Protein 8V4W (pdb70)

Sequence (207 aa):
GIDPFTWGFGGSSKEKPNYDYSADKKLIEINTRPISTDNAKYWCFDKGNDLGCLSLEKLEALESKDLKKVVKFYEKTIPEYCYDKKFAPACNIPAIDLIQQKLSYYVRNDIDNKTIKTFYSDYAKALSESKADVKMLEYGCNELKSAYICRDLRDMYKYLGDKEKTKEYNDKMKNGDEKWNSVLYDYKHMRYIHGGYSSWWLLEKIK

Nearest PDB structures (foldseek):
  8a5y-assembly1_K  TM=3.525E-01  e=5.996E+00  Saccharomyces cerevisiae

Secondary structure (DSSP, 8-state):
--SGGGGGTTS----------HHHHHHHHH--SPPP-HHHHIIIIIS--HHHHHHHHHHHHHHHT-HHHHHHIIIIIHHIIIIIS--GGGTTHHHIIIIIHHHHHHHHTT-TT--HHHHHHHHHHHHHH-HHHHHHHHIIIIIT--HHHHHHHHHHHHHHT-HHHHHHHHHHHTT--GGG-SGGG-TTSTT-TTTT-SHHHHGGG--

Foldseek 3Di:
DPPCCVVQPPHDPDAAFPFDCPLLLVCLVDFPDDDDLPLLCCCVPVVVHVLSVLLSQLNVLSVVSDVVSNVCSLGPVLCCCLPVVVNLLSLCVRLVQGQLLLLVLCQVVVHPVRHPVCNLLRSLVVQVVGVSSVVSLCCSQVPSLQLLSLVVQLSSCVSVVNVVSNVVSVVSSVVGDVVNPDCCSHQVDPNPSNHQSRSSNVVVVSD

B-factor: mean 31.5, std 12.64, range [17.17, 104.05]

Organism: NCBI:txid1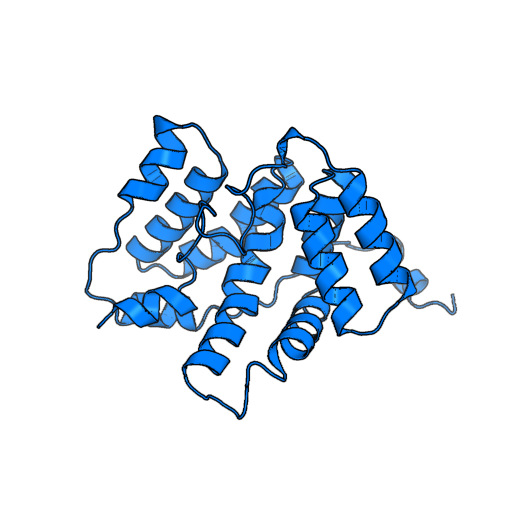99

Radius of gyration: 17.4 Å; Cα contacts (8 Å, |Δi|>4): 294; chains: 1; bounding box: 41×58×36 Å

Structure (mmCIF, N/CA/C/O backbone):
data_8V4W
#
_entry.id   8V4W
#
_cell.length_a   85.792
_cell.length_b   85.792
_cell.length_c   55.194
_cell.angle_alpha   90.00
_cell.angle_beta   90.00
_cell.angle_gamma   120.00
#
_symmetry.space_group_name_H-M   'P 64'
#
loop_
_entity.id
_entity.type
_entity.pdbx_description
1 polymer 'Secreted protein 1'
2 non-polymer 'ACETIC ACID'
3 water water
#
loop_
_atom_site.group_PDB
_atom_site.id
_atom_site.type_symbol
_atom_site.label_atom_id
_atom_site.label_alt_id
_atom_site.label_comp_id
_atom_site.label_asym_id
_atom_site.label_entity_id
_atom_site.label_seq_id
_atom_site.pdbx_PDB_ins_code
_atom_site.Cartn_x
_atom_site.Cartn_y
_atom_site.Cartn_z
_atom_site.occupancy
_atom_site.B_iso_or_equiv
_atom_site.auth_seq_id
_atom_site.auth_comp_id
_atom_site.auth_asym_id
_atom_site.auth_atom_id
_atom_site.pdbx_PDB_model_num
ATOM 1 N N . GLY A 1 1 ? -40.062 25.473 4.064 1.00 42.39 16 GLY A N 1
ATOM 2 C CA . GLY A 1 1 ? -40.111 25.787 2.621 1.00 38.15 16 GLY A CA 1
ATOM 3 C C . GLY A 1 1 ? -41.085 24.859 1.915 1.00 38.27 16 GLY A C 1
ATOM 4 O O . GLY A 1 1 ? -41.633 23.964 2.548 1.00 38.70 16 GLY A O 1
ATOM 5 N N . ILE A 1 2 ? -41.257 25.066 0.609 1.00 36.45 17 ILE A N 1
ATOM 6 C CA . ILE A 1 2 ? -42.189 24.265 -0.167 1.00 35.67 17 ILE A CA 1
ATOM 7 C C . ILE A 1 2 ? -41.666 22.845 -0.340 1.00 37.33 17 ILE A C 1
ATOM 8 O O . ILE A 1 2 ? -42.465 21.920 -0.325 1.00 36.88 17 ILE A O 1
ATOM 13 N N . ASP A 1 3 ? -40.355 22.662 -0.545 1.00 36.11 18 ASP A N 1
ATOM 14 C CA . ASP A 1 3 ? -39.793 21.328 -0.677 1.00 33.99 18 ASP A CA 1
ATOM 15 C C . ASP A 1 3 ? -39.856 20.635 0.681 1.00 34.06 18 ASP A C 1
ATOM 16 O O . ASP A 1 3 ? -39.281 21.121 1.654 1.00 33.38 18 ASP A O 1
ATOM 21 N N . PRO A 1 4 ? -40.561 19.494 0.822 1.00 28.74 19 PRO A N 1
ATOM 22 C CA . PRO A 1 4 ? -40.593 18.806 2.106 1.00 29.57 19 PRO A CA 1
ATOM 23 C C . PRO A 1 4 ? -39.243 18.416 2.660 1.00 27.30 19 PRO A C 1
ATO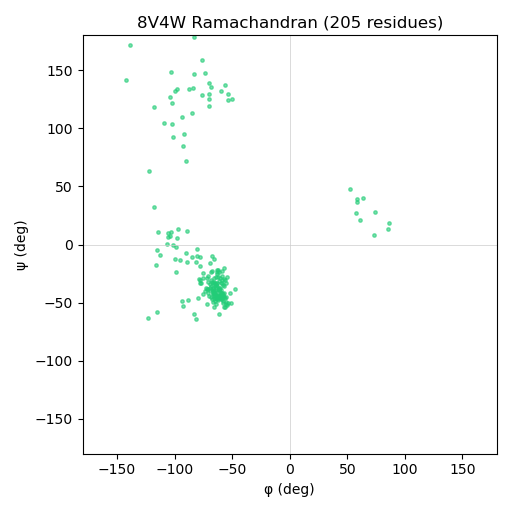M 24 O O . PRO A 1 4 ? -39.187 18.144 3.851 1.00 29.79 19 PRO A O 1
ATOM 28 N N . PHE A 1 5 ? -38.193 18.341 1.816 1.00 29.86 20 PHE A N 1
ATOM 29 C CA . PHE A 1 5 ? -36.835 18.173 2.335 1.00 33.86 20 PHE A CA 1
ATOM 30 C C . PHE A 1 5 ? -36.559 19.160 3.466 1.00 31.63 20 PHE A C 1
ATOM 31 O O . PHE A 1 5 ? -35.921 18.813 4.462 1.00 33.99 20 PHE A O 1
ATOM 39 N N . THR A 1 6 ? -37.081 20.383 3.313 1.00 28.72 21 THR A N 1
ATOM 40 C CA . THR A 1 6 ? -36.787 21.463 4.243 1.00 30.23 21 THR A CA 1
ATOM 41 C C . THR A 1 6 ? -37.476 21.208 5.574 1.00 29.44 21 THR A C 1
ATOM 42 O O . THR A 1 6 ? -37.034 21.730 6.589 1.00 33.23 21 THR A O 1
ATOM 46 N N . TRP A 1 7 ? -38.592 20.470 5.554 1.00 27.81 22 TRP A N 1
ATOM 47 C CA . TRP A 1 7 ? -39.314 20.201 6.783 1.00 27.38 22 TRP A CA 1
ATOM 48 C C . TRP A 1 7 ? -38.536 19.283 7.726 1.00 27.24 22 TRP A C 1
ATOM 49 O O . TRP A 1 7 ? -38.851 19.260 8.918 1.00 29.50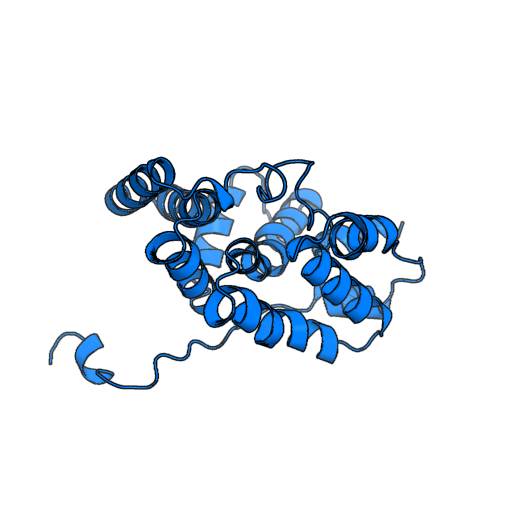 22 TRP A O 1
ATOM 60 N N . GLY A 1 8 ? -37.595 18.475 7.176 1.00 26.74 23 GLY A N 1
ATOM 61 C CA . GLY A 1 8 ? -36.790 17.554 7.970 1.00 28.07 23 GLY A CA 1
ATOM 62 C C . GLY A 1 8 ? -35.305 17.915 7.991 1.00 26.25 23 GLY A C 1
ATOM 63 O O . GLY A 1 8 ? -34.502 17.142 8.497 1.00 28.73 23 GLY A O 1
ATOM 64 N N . PHE A 1 9 ? -34.972 19.106 7.488 1.00 26.59 24 PHE A N 1
ATOM 65 C CA . PHE A 1 9 ? -33.605 19.561 7.348 1.00 25.71 24 PHE A CA 1
ATOM 66 C C . PHE A 1 9 ? -32.858 19.452 8.675 1.00 27.50 24 PHE A C 1
ATOM 67 O O . PHE A 1 9 ? -33.305 19.947 9.701 1.00 25.22 24 PHE A O 1
ATOM 75 N N . GLY A 1 10 ? -31.676 18.835 8.645 1.00 27.19 25 GLY A N 1
ATOM 76 C CA . GLY A 1 10 ? -30.872 18.668 9.843 1.00 27.09 25 GLY A CA 1
ATOM 77 C C . GLY A 1 10 ? -31.407 17.629 10.827 1.00 25.98 25 GLY A C 1
ATOM 78 O O . GLY A 1 10 ? -30.862 17.443 11.921 1.00 27.93 25 GLY A O 1
ATOM 79 N N . GLY A 1 11 ? -32.437 16.874 10.426 1.00 27.05 26 GLY A N 1
ATOM 80 C CA . GLY A 1 11 ? -33.010 15.905 11.347 1.00 29.06 26 GLY A CA 1
ATOM 81 C C . GLY A 1 11 ? -32.205 14.611 11.321 1.00 29.83 26 GLY A C 1
ATOM 82 O O . GLY A 1 11 ? -31.265 14.481 10.532 1.00 34.02 26 GLY A O 1
ATOM 83 N N . SER A 1 12 ? -32.609 13.638 12.142 1.00 33.70 27 SER A N 1
ATOM 84 C CA . SER A 1 12 ? -32.075 12.288 12.075 1.00 40.70 27 SER A CA 1
ATOM 85 C C . SER A 1 12 ? -32.089 11.705 10.655 1.00 45.71 27 SER A C 1
ATOM 86 O O . SER A 1 12 ? -33.171 11.535 10.087 1.00 52.67 27 SER A O 1
ATOM 89 N N . SER A 1 13 ? -30.899 11.260 10.192 1.00 47.34 28 SER A N 1
ATOM 90 C CA . SER A 1 13 ? -30.639 10.698 8.878 1.00 48.12 28 SER A CA 1
ATOM 91 C C . SER A 1 13 ? -30.839 9.173 8.873 1.00 43.55 28 SER A C 1
ATOM 92 O O . SER A 1 13 ? -30.801 8.519 7.802 1.00 43.37 28 SER A O 1
ATOM 95 N N . LYS A 1 14 ? -31.067 8.612 10.085 1.00 42.65 29 LYS A N 1
ATOM 96 C CA . LYS A 1 14 ? -31.195 7.174 10.328 1.00 38.96 29 LYS A CA 1
ATOM 97 C C . LYS A 1 14 ? -32.364 6.609 9.519 1.00 43.02 29 LYS A C 1
ATOM 98 O O . LYS A 1 14 ? -33.466 7.108 9.603 1.00 49.59 29 LYS A O 1
ATOM 104 N N . GLU A 1 15 ? -32.118 5.501 8.817 1.00 38.58 30 GLU A N 1
ATOM 105 C CA . GLU A 1 15 ? -33.112 4.804 8.008 1.00 35.86 30 GLU A CA 1
ATOM 106 C C . GLU A 1 15 ? -33.299 3.410 8.589 1.00 35.13 30 GLU A C 1
ATOM 107 O O . GLU A 1 15 ? -32.388 2.595 8.564 1.00 40.41 30 GLU A O 1
ATOM 113 N N . LYS A 1 16 ? -34.513 3.112 9.029 1.00 36.84 31 LYS A N 1
ATOM 114 C CA . LYS A 1 16 ? -34.784 1.883 9.733 1.00 39.17 31 LYS A CA 1
ATOM 115 C C . LYS A 1 16 ? -35.117 0.798 8.710 1.00 34.78 31 LYS A C 1
ATOM 116 O O . LYS A 1 16 ? -35.891 0.999 7.779 1.00 39.04 31 LYS A O 1
ATOM 122 N N . PRO A 1 17 ? -34.525 -0.392 8.849 1.00 33.47 32 PRO A N 1
ATOM 123 C CA . PRO A 1 17 ? -34.800 -1.473 7.914 1.00 32.05 32 PRO A CA 1
ATOM 124 C C . PRO A 1 17 ? -36.183 -2.034 8.185 1.00 32.92 32 PRO A C 1
ATOM 125 O O . PRO A 1 17 ? -36.604 -2.075 9.307 1.00 36.52 32 PRO A O 1
ATOM 129 N N . ASN A 1 18 ? -36.863 -2.504 7.159 1.00 33.46 33 ASN A N 1
ATOM 130 C CA . ASN A 1 18 ? -38.123 -3.203 7.353 1.00 34.59 33 ASN A CA 1
ATOM 131 C C . ASN A 1 18 ? -37.998 -4.597 6.745 1.00 31.02 33 ASN A C 1
ATOM 132 O O . ASN A 1 18 ? -38.644 -4.921 5.764 1.00 33.72 33 ASN A O 1
ATOM 137 N N . TYR A 1 19 ? -37.096 -5.403 7.293 1.00 28.31 34 TYR A N 1
ATOM 138 C CA . TYR A 1 19 ? -36.710 -6.636 6.646 1.00 25.95 34 TYR A CA 1
ATOM 139 C C . TYR A 1 19 ? -37.681 -7.768 6.953 1.00 25.86 34 TYR A C 1
ATOM 140 O O . TYR A 1 19 ? -38.233 -7.875 8.039 1.00 28.90 34 TYR A O 1
ATOM 149 N N . ASP A 1 20 ? -37.842 -8.639 5.955 1.00 25.40 35 ASP A N 1
ATOM 150 C CA . ASP A 1 20 ? -38.650 -9.838 6.093 1.00 25.98 35 ASP A CA 1
ATOM 151 C C . ASP A 1 20 ? -37.758 -11.003 6.504 1.00 25.85 35 ASP A C 1
ATOM 152 O O . ASP A 1 20 ? -37.008 -11.502 5.687 1.00 25.70 35 ASP A O 1
ATOM 157 N N . TYR A 1 21 ? -37.908 -11.463 7.744 1.00 24.78 36 TYR A N 1
ATOM 158 C CA . TYR A 1 21 ? -37.160 -12.576 8.298 1.00 25.34 36 TYR A CA 1
ATOM 159 C C . TYR A 1 21 ? -37.926 -13.891 8.225 1.00 25.45 36 TYR A C 1
ATOM 160 O O . TYR A 1 21 ? -37.448 -14.887 8.794 1.00 26.59 36 TYR A O 1
ATOM 169 N N . SER A 1 22 ? -39.016 -13.952 7.453 1.00 26.72 37 SER A N 1
ATOM 170 C CA . SER A 1 22 ? -39.880 -15.129 7.517 1.00 27.88 37 SER A CA 1
ATOM 171 C C . SER A 1 22 ? -39.186 -16.418 7.051 1.00 25.59 37 SER A C 1
ATOM 172 O O . SER A 1 22 ? -39.401 -17.458 7.659 1.00 26.68 37 SER A O 1
ATOM 175 N N . ALA A 1 23 ? -38.312 -16.375 6.037 1.00 24.68 38 ALA A N 1
ATOM 176 C CA . ALA A 1 23 ? -37.610 -17.583 5.609 1.00 24.81 38 ALA A CA 1
ATOM 177 C C . ALA A 1 23 ? -36.535 -18.005 6.620 1.00 24.57 38 ALA A C 1
ATOM 178 O O . ALA A 1 23 ? -36.346 -19.196 6.831 1.00 25.56 38 ALA A O 1
ATOM 180 N N . ASP A 1 24 ? -35.816 -17.074 7.245 1.00 23.35 39 ASP A N 1
ATOM 181 C CA . ASP A 1 24 ? -34.813 -17.422 8.248 1.00 23.91 39 ASP A CA 1
ATOM 182 C C . ASP A 1 24 ? -35.489 -18.048 9.481 1.00 25.72 39 ASP A C 1
ATOM 183 O O . ASP A 1 24 ? -34.969 -18.997 10.072 1.00 26.13 39 ASP A O 1
ATOM 188 N N . LYS A 1 25 ? -36.627 -17.477 9.898 1.00 24.98 40 LYS A N 1
ATOM 189 C CA . LYS A 1 25 ? -37.441 -18.035 10.961 1.00 27.81 40 LYS A CA 1
ATOM 190 C C . LYS A 1 25 ? -37.876 -19.461 10.624 1.00 26.32 40 LYS A C 1
ATOM 191 O O . LYS A 1 25 ? -37.711 -20.362 11.457 1.00 28.94 40 LYS A O 1
ATOM 197 N N . LYS A 1 26 ? -38.433 -19.656 9.414 1.00 26.50 41 LYS A N 1
ATOM 198 C CA . LYS A 1 26 ? -38.925 -20.955 8.985 1.00 28.84 41 LYS A CA 1
ATOM 199 C C . LYS A 1 26 ? -37.779 -21.972 8.977 1.00 26.07 41 LYS A C 1
ATOM 200 O O . LYS A 1 26 ? -37.929 -23.090 9.483 1.00 29.91 41 LYS A O 1
ATOM 206 N N . LEU A 1 27 ? -36.609 -21.563 8.459 1.00 26.56 42 LEU A N 1
ATOM 207 C CA . LEU A 1 27 ? -35.480 -22.487 8.368 1.00 29.02 42 LEU A CA 1
ATOM 208 C C . LEU A 1 27 ? -35.052 -22.902 9.769 1.00 28.82 42 LEU A C 1
ATOM 209 O O . LEU A 1 27 ? -34.836 -24.081 10.038 1.00 32.00 42 LEU A O 1
ATOM 214 N N . ILE A 1 28 ? -34.932 -21.930 10.680 1.00 29.98 43 ILE A N 1
ATOM 215 C CA . ILE A 1 28 ? -34.568 -22.243 12.054 1.00 30.98 43 ILE A CA 1
ATOM 216 C C . ILE A 1 28 ? -35.554 -23.235 12.687 1.00 35.25 43 ILE A C 1
ATOM 217 O O . ILE A 1 28 ? -35.150 -24.070 13.496 1.00 36.43 43 ILE A O 1
ATOM 222 N N . GLU A 1 29 ? -36.844 -23.142 12.343 1.00 34.18 44 GLU A N 1
ATOM 223 C CA . GLU A 1 29 ? -37.858 -23.985 12.953 1.00 35.98 44 GLU A CA 1
ATOM 224 C C . GLU A 1 29 ? -37.865 -25.400 12.393 1.00 34.53 44 GLU A C 1
ATOM 225 O O . GLU A 1 29 ? -38.201 -26.322 13.134 1.00 39.06 44 GLU A O 1
ATOM 231 N N . ILE A 1 30 ? -37.549 -25.583 11.099 1.00 31.80 45 ILE A N 1
ATOM 232 C CA . ILE A 1 30 ? -37.822 -26.883 10.491 1.00 34.75 45 ILE A CA 1
ATOM 233 C C . ILE A 1 30 ? -36.558 -27.605 10.050 1.00 35.07 45 ILE A C 1
ATOM 234 O O . ILE A 1 30 ? -36.651 -28.7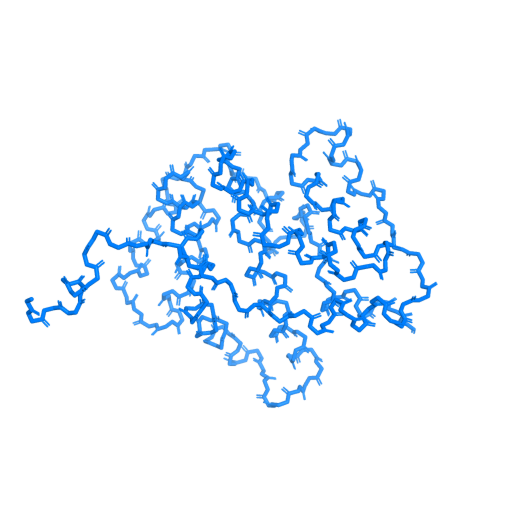91 9.746 1.00 40.72 45 ILE A O 1
ATOM 239 N N . ASN A 1 31 ? -35.424 -26.904 9.919 1.00 37.88 46 ASN A N 1
ATOM 240 C CA . ASN A 1 31 ? -34.240 -27.523 9.357 1.00 38.72 46 ASN A CA 1
ATOM 241 C C . ASN A 1 31 ? -33.674 -28.546 10.336 1.00 39.96 46 ASN A C 1
ATOM 242 O O . ASN A 1 31 ? -33.439 -28.210 11.493 1.00 42.03 46 ASN A O 1
ATOM 247 N N . THR A 1 32 ? -33.419 -29.770 9.852 1.00 46.57 47 THR A N 1
ATOM 248 C CA . THR A 1 32 ? -32.819 -30.811 10.685 1.00 51.54 47 THR A CA 1
ATOM 249 C C . THR A 1 32 ? -31.432 -31.199 10.166 1.00 56.09 47 THR A C 1
ATOM 250 O O . THR A 1 32 ? -30.749 -32.018 10.789 1.00 61.67 47 THR A O 1
ATOM 254 N N . ARG A 1 33 ? -31.033 -30.632 9.020 1.00 51.30 48 ARG A N 1
ATOM 255 C CA . ARG A 1 33 ? -29.816 -31.039 8.339 1.00 54.26 48 ARG A CA 1
ATOM 256 C C . ARG A 1 33 ? -28.693 -30.075 8.694 1.00 51.93 48 ARG A C 1
ATOM 257 O O . ARG A 1 33 ? -28.907 -28.867 8.650 1.00 52.18 48 ARG A O 1
ATOM 265 N N . PRO A 1 34 ? -27.476 -30.568 9.037 1.00 47.80 49 PRO A N 1
ATOM 266 C CA . PRO A 1 34 ? -26.337 -29.691 9.283 1.00 46.78 49 PRO A CA 1
ATOM 267 C C . PRO A 1 34 ? -26.039 -28.789 8.084 1.00 43.22 49 PRO A C 1
ATOM 268 O O . PRO A 1 34 ? -26.068 -29.198 6.932 1.00 47.81 49 PRO A O 1
ATOM 272 N N . ILE A 1 35 ? -25.753 -27.536 8.346 1.00 38.50 50 ILE A N 1
ATOM 273 C CA . ILE A 1 35 ? -25.321 -26.675 7.249 1.00 39.37 50 ILE A CA 1
ATOM 274 C C . ILE A 1 35 ? -23.813 -26.479 7.352 1.00 36.78 50 ILE A C 1
ATOM 275 O O . ILE A 1 35 ? -23.288 -26.225 8.432 1.00 37.73 50 ILE A O 1
ATOM 280 N N . SER A 1 36 ? -23.124 -26.770 6.245 1.00 39.12 51 SER A N 1
ATOM 281 C CA . SER A 1 36 ? -21.678 -26.772 6.225 1.00 37.23 51 SER A CA 1
ATOM 282 C C . SER A 1 36 ? -21.158 -25.346 6.337 1.00 31.75 51 SER A C 1
ATOM 283 O O . SER A 1 36 ? -21.519 -24.493 5.524 1.00 33.17 51 SER A O 1
ATOM 286 N N . THR A 1 37 ? -20.293 -25.104 7.322 1.00 30.68 52 THR A N 1
ATOM 287 C CA . THR A 1 37 ? -19.583 -23.838 7.416 1.00 30.13 52 THR A CA 1
ATOM 288 C C . THR A 1 37 ? -18.173 -23.929 6.829 1.00 28.39 52 THR A C 1
ATOM 289 O O . THR A 1 37 ? -17.404 -22.968 6.971 1.00 28.43 52 THR A O 1
ATOM 293 N N . ASP A 1 38 ? -17.796 -25.066 6.215 1.00 30.24 53 ASP A N 1
ATOM 294 C CA . ASP A 1 38 ? -16.412 -25.272 5.790 1.00 31.50 53 ASP A CA 1
ATOM 295 C C . ASP A 1 38 ? -15.967 -24.215 4.786 1.00 28.31 53 ASP A C 1
ATOM 296 O O . ASP A 1 38 ? -14.853 -23.685 4.912 1.00 28.37 53 ASP A O 1
ATOM 301 N N . ASN A 1 39 ? -16.814 -23.930 3.776 1.00 27.05 54 ASN A N 1
ATOM 302 C CA . ASN A 1 39 ? -16.431 -22.965 2.744 1.00 26.27 54 ASN A CA 1
ATOM 303 C C . ASN A 1 39 ? -16.299 -21.575 3.370 1.00 23.53 54 ASN A C 1
ATOM 304 O O . ASN A 1 39 ? -15.362 -20.825 3.089 1.00 24.40 54 ASN A O 1
ATOM 309 N N . ALA A 1 40 ? -17.249 -21.181 4.212 1.00 24.91 55 ALA A N 1
ATOM 310 C CA . ALA A 1 40 ? -17.162 -19.871 4.845 1.00 25.08 55 ALA A CA 1
ATOM 311 C C . ALA A 1 40 ? -15.926 -19.727 5.724 1.00 24.36 55 ALA A C 1
ATOM 312 O O . ALA A 1 40 ? -15.276 -18.671 5.708 1.00 24.31 55 ALA A O 1
ATOM 314 N N . LYS A 1 41 ? -15.566 -20.794 6.464 1.00 26.04 56 LYS A N 1
ATOM 315 C CA . LYS A 1 41 ? -14.368 -20.784 7.288 1.00 27.48 56 LYS A CA 1
ATOM 316 C C . LYS A 1 41 ? -13.101 -20.677 6.431 1.00 25.19 56 LYS A C 1
ATOM 317 O O . LYS A 1 41 ? -12.159 -19.974 6.816 1.00 27.40 56 LYS A O 1
ATOM 323 N N . TYR A 1 42 ? -13.089 -21.368 5.281 1.00 25.76 57 TYR A N 1
ATOM 324 C CA . TYR A 1 42 ? -11.990 -21.264 4.326 1.00 25.78 57 TYR A CA 1
ATOM 325 C C . TYR A 1 42 ? -11.759 -19.802 3.933 1.00 25.00 57 TYR A C 1
ATOM 326 O O . TYR A 1 42 ? -10.630 -19.297 3.986 1.00 25.85 57 TYR A O 1
ATOM 335 N N . TRP A 1 43 ? -12.824 -19.103 3.562 1.00 23.64 58 TRP A N 1
ATOM 336 C CA . TRP A 1 43 ? -12.676 -17.725 3.130 1.00 22.38 58 TRP A CA 1
ATOM 337 C C . TRP A 1 43 ? -12.357 -16.782 4.292 1.00 22.10 58 TRP A C 1
ATOM 338 O O . TRP A 1 43 ? -11.510 -15.896 4.124 1.00 24.93 58 TRP A O 1
ATOM 349 N N . CYS A 1 44 ? -12.965 -16.998 5.459 1.00 25.06 59 CYS A N 1
ATOM 350 C CA . CYS A 1 44 ? -12.713 -16.139 6.617 1.00 26.51 59 CYS A CA 1
ATOM 351 C C . CYS A 1 44 ? -11.310 -16.378 7.188 1.00 29.46 59 CYS A C 1
ATOM 352 O O . CYS A 1 44 ? -10.546 -15.414 7.353 1.00 33.18 59 CYS A O 1
ATOM 355 N N . PHE A 1 45 ? -10.954 -17.650 7.457 1.00 31.42 60 PHE A N 1
ATOM 356 C CA . PHE A 1 45 ? -9.735 -17.976 8.189 1.00 36.21 60 PHE A CA 1
ATOM 357 C C . PHE A 1 45 ? -8.564 -18.224 7.245 1.00 32.01 60 PHE A C 1
ATOM 358 O O . PHE A 1 45 ? -7.506 -17.635 7.431 1.00 43.27 60 PHE A O 1
ATOM 366 N N . ASP A 1 46 ? -8.712 -19.111 6.264 1.00 33.37 61 ASP A N 1
ATOM 367 C CA . ASP A 1 46 ? -7.573 -19.468 5.433 1.00 31.27 61 ASP A CA 1
ATOM 368 C C . ASP A 1 46 ? -7.186 -18.299 4.509 1.00 30.63 61 ASP A C 1
ATOM 369 O O . ASP A 1 46 ? -5.990 -18.025 4.322 1.00 36.16 61 ASP A O 1
ATOM 374 N N . LYS A 1 47 ? -8.182 -17.628 3.935 1.00 29.70 62 LYS A N 1
ATOM 375 C CA . LYS A 1 47 ? -7.944 -16.598 2.938 1.00 29.27 62 LYS A CA 1
ATOM 376 C C . LYS A 1 47 ? -8.016 -15.178 3.504 1.00 29.86 62 LYS A C 1
ATOM 377 O O . LYS A 1 47 ? -7.639 -14.223 2.814 1.00 35.61 62 LYS A O 1
ATOM 383 N N . GLY A 1 48 ? -8.525 -15.019 4.714 1.00 29.12 63 GLY A N 1
ATOM 384 C CA . GLY A 1 48 ? -8.502 -13.717 5.351 1.00 29.91 63 GLY A CA 1
ATOM 385 C C . GLY A 1 48 ? -9.511 -12.733 4.777 1.00 29.54 63 GLY A C 1
ATOM 386 O O . GLY A 1 48 ? -9.261 -11.538 4.827 1.00 33.79 63 GLY A O 1
ATOM 387 N N . ASN A 1 49 ? -10.620 -13.227 4.231 1.00 26.12 64 ASN A N 1
ATOM 388 C CA . ASN A 1 49 ? -11.560 -12.374 3.511 1.00 24.95 64 ASN A CA 1
ATOM 389 C C . ASN A 1 49 ? -12.787 -12.045 4.364 1.00 24.91 64 ASN A C 1
ATOM 390 O O . ASN A 1 49 ? -13.479 -12.942 4.860 1.00 23.97 64 ASN A O 1
ATOM 395 N N . ASP A 1 50 ? -13.029 -10.756 4.593 1.00 23.73 65 ASP A N 1
ATOM 396 C CA . ASP A 1 50 ? -14.130 -10.343 5.456 1.00 24.52 65 ASP A CA 1
ATOM 397 C C . ASP A 1 50 ? -15.502 -10.790 4.942 1.00 21.96 65 ASP A C 1
ATOM 398 O O . ASP A 1 50 ? -16.418 -10.916 5.745 1.00 22.46 65 ASP A O 1
ATOM 403 N N . LEU A 1 51 ? -15.632 -11.042 3.634 1.00 20.93 66 LEU A N 1
ATOM 404 C CA . LEU A 1 51 ? -16.905 -11.531 3.143 1.00 20.47 66 LEU A CA 1
ATOM 405 C C . LEU A 1 51 ? -17.152 -12.947 3.657 1.00 22.15 66 LEU A C 1
ATOM 406 O O . LEU A 1 51 ? -18.269 -13.314 4.006 1.00 21.89 66 LEU A O 1
ATOM 411 N N . GLY A 1 52 ? -16.094 -13.748 3.771 1.00 21.30 67 GLY A N 1
ATOM 412 C CA . GLY A 1 52 ? -16.243 -15.043 4.391 1.00 23.61 67 GLY A CA 1
ATOM 413 C C . GLY A 1 52 ? -16.579 -14.945 5.865 1.00 22.67 67 GLY A C 1
ATOM 414 O O . GLY A 1 52 ? -17.354 -15.759 6.347 1.00 23.24 67 GLY A O 1
ATOM 415 N N . CYS A 1 53 ? -15.995 -13.972 6.585 1.00 22.54 68 CYS A N 1
ATOM 416 C CA . CYS A 1 53 ? -16.384 -13.733 7.974 1.00 24.27 68 CYS A CA 1
ATOM 417 C C . CYS A 1 53 ? -17.869 -13.411 8.118 1.00 23.45 68 CYS A C 1
ATOM 418 O O . CYS A 1 53 ? -18.509 -13.891 9.040 1.00 23.84 68 CYS A O 1
ATOM 421 N N . LEU A 1 54 ? -18.400 -12.599 7.221 1.00 22.06 69 LEU A N 1
ATOM 422 C CA . LEU A 1 54 ? -19.821 -12.266 7.261 1.00 20.71 69 LEU A CA 1
ATOM 423 C C . LEU A 1 54 ? -20.628 -13.533 6.973 1.00 20.87 69 LEU A C 1
ATOM 424 O O . LEU A 1 54 ? -21.630 -13.768 7.653 1.00 22.84 69 LEU A O 1
ATOM 429 N N . SER A 1 55 ? -20.247 -14.305 5.944 1.00 20.85 70 SER A N 1
ATOM 430 C CA . SER A 1 55 ? -20.986 -15.532 5.667 1.00 20.57 70 SER A CA 1
ATOM 431 C C . SER A 1 55 ? -20.994 -16.445 6.890 1.00 23.32 70 SER A C 1
ATOM 432 O O . SER A 1 55 ? -22.009 -17.041 7.203 1.00 22.46 70 SER A O 1
ATOM 435 N N . LEU A 1 56 ? -19.857 -16.554 7.577 1.00 22.47 71 LEU A N 1
ATOM 436 C CA . LEU A 1 56 ? -19.774 -17.440 8.732 1.00 24.15 71 LEU A CA 1
ATOM 437 C C . LEU A 1 56 ? -20.688 -16.942 9.850 1.00 24.82 71 LEU A C 1
ATOM 438 O O . LEU A 1 56 ? -21.377 -17.738 10.466 1.00 25.54 71 LEU A O 1
ATOM 443 N N . GLU A 1 57 ? -20.721 -15.630 10.085 1.00 23.49 72 GLU A N 1
ATOM 444 C CA . GLU A 1 57 ? -21.645 -15.063 11.058 1.00 23.51 72 GLU A CA 1
ATOM 445 C C . GLU A 1 57 ? -23.107 -15.386 10.724 1.00 22.55 72 GLU A C 1
ATOM 446 O O . GLU A 1 57 ? -23.891 -15.762 11.607 1.00 25.36 72 GLU A O 1
ATOM 452 N N . LYS A 1 58 ? -23.486 -15.259 9.447 1.00 22.37 73 LYS A N 1
ATOM 453 C CA . LYS A 1 58 ? -24.849 -15.609 9.053 1.00 21.83 73 LYS A CA 1
ATOM 454 C C . LYS A 1 58 ? -25.147 -17.068 9.375 1.00 23.36 73 LYS A C 1
ATOM 455 O O . LYS A 1 58 ? -26.193 -17.394 9.963 1.00 24.16 73 LYS A O 1
ATOM 461 N N . LEU A 1 59 ? -24.213 -17.950 9.006 1.00 23.15 74 LEU A N 1
ATOM 462 C CA . LEU A 1 59 ? -24.460 -19.375 9.179 1.00 24.59 74 LEU A CA 1
ATOM 463 C C . LEU A 1 59 ? -24.482 -19.755 10.651 1.00 23.25 74 LEU A C 1
ATOM 464 O O . LEU A 1 59 ? -25.324 -20.545 11.060 1.00 27.86 74 LEU A O 1
ATOM 469 N N . GLU A 1 60 ? -23.638 -19.148 11.466 1.00 25.40 75 GLU A N 1
ATOM 470 C CA . GLU A 1 60 ? -23.620 -19.412 12.901 1.00 25.93 75 GLU A CA 1
ATOM 471 C C . GLU A 1 60 ? -24.905 -18.885 13.544 1.00 29.05 75 GLU A C 1
ATOM 472 O O . GLU A 1 60 ? -25.391 -19.448 14.509 1.00 31.15 75 GLU A O 1
ATOM 478 N N . ALA A 1 61 ? -25.469 -17.787 12.999 1.00 28.26 76 ALA A N 1
ATOM 479 C CA . ALA A 1 61 ? -26.710 -17.275 13.534 1.00 29.05 76 ALA A CA 1
ATOM 480 C C . ALA A 1 61 ? -27.810 -18.306 13.326 1.00 28.89 76 ALA A C 1
ATOM 481 O O . ALA A 1 61 ? -28.635 -18.545 14.212 1.00 31.57 76 ALA A O 1
ATOM 483 N N . LEU A 1 62 ? -27.862 -18.908 12.133 1.00 28.03 77 LEU A N 1
ATOM 484 C CA . LEU A 1 62 ? -28.840 -19.963 11.880 1.00 29.49 77 LEU A CA 1
ATOM 485 C C . LEU A 1 62 ? -28.580 -21.167 12.783 1.00 33.64 77 LEU A C 1
ATOM 486 O O . LEU A 1 62 ? -29.533 -21.753 13.295 1.00 38.09 77 LEU A O 1
ATOM 491 N N . GLU A 1 63 ? -27.307 -21.549 12.974 1.00 33.24 78 GLU A N 1
ATOM 492 C CA . GLU A 1 63 ? -26.983 -22.693 13.824 1.00 39.10 78 GLU A CA 1
ATOM 493 C C . GLU A 1 63 ? -27.511 -22.512 15.244 1.00 43.38 78 GLU A C 1
ATOM 494 O O . GLU A 1 63 ? -27.846 -23.494 15.905 1.00 50.65 78 GLU A O 1
ATOM 500 N N . SER A 1 64 ? -27.498 -21.264 15.719 1.00 37.15 79 SER A N 1
ATOM 501 C CA . SER A 1 64 ? -27.860 -20.919 17.081 1.00 36.60 79 SER A CA 1
ATOM 502 C C . SER A 1 64 ? -29.345 -21.167 17.325 1.00 36.57 79 SER A C 1
ATOM 503 O O . SER A 1 64 ? -29.744 -21.305 18.465 1.00 43.72 79 SER A O 1
ATOM 506 N N . LYS A 1 65 ? -30.134 -21.179 16.246 1.00 38.02 80 LYS A N 1
ATOM 507 C CA . LYS A 1 65 ? -31.584 -21.269 16.303 1.00 37.06 80 LYS A CA 1
ATOM 508 C C . LYS A 1 65 ? -32.176 -20.085 17.064 1.00 35.21 80 LYS A C 1
ATOM 509 O O . LYS A 1 65 ? -33.280 -20.181 17.557 1.00 40.28 80 LYS A O 1
ATOM 515 N N . ASP A 1 66 ? -31.431 -18.982 17.166 1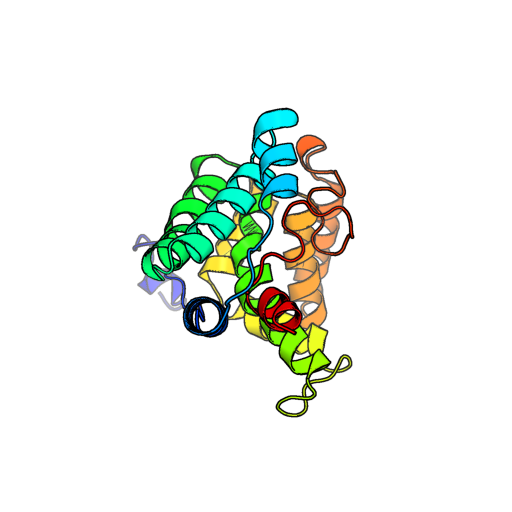.00 33.86 81 ASP A N 1
ATOM 516 C CA . ASP A 1 66 ? -31.911 -17.759 17.778 1.00 32.78 81 ASP A CA 1
ATOM 517 C C . ASP A 1 66 ? -32.107 -16.722 16.681 1.00 31.32 81 ASP A C 1
ATOM 518 O O . ASP A 1 66 ? -31.141 -16.143 16.180 1.00 32.76 81 ASP A O 1
ATOM 523 N N . LEU A 1 67 ? -33.360 -16.468 16.319 1.00 29.92 82 LEU A N 1
ATOM 524 C CA . LEU A 1 67 ? -33.622 -15.492 15.271 1.00 29.12 82 LEU A CA 1
ATOM 525 C C . LEU A 1 67 ? -33.015 -14.129 15.617 1.00 28.74 82 LEU A C 1
ATOM 526 O O . LEU A 1 67 ? -32.668 -13.379 14.715 1.00 27.18 82 LEU A O 1
ATOM 531 N N . LYS A 1 68 ? -32.899 -13.796 16.908 1.00 28.41 83 LYS A N 1
ATOM 532 C CA . LYS A 1 68 ? -32.317 -12.509 17.263 1.00 31.55 83 LYS A CA 1
ATOM 533 C C . LYS A 1 68 ? -30.893 -12.378 16.703 1.00 27.62 83 LYS A C 1
ATOM 534 O O . LYS A 1 68 ? -30.462 -11.284 16.412 1.00 27.53 83 LYS A O 1
ATOM 540 N N . LYS A 1 69 ? -30.145 -13.476 16.563 1.00 27.92 84 LYS A N 1
ATOM 541 C CA . LYS A 1 69 ? -28.796 -13.385 16.009 1.00 26.06 84 LYS A CA 1
ATOM 542 C C . LYS A 1 69 ? -28.822 -13.103 14.505 1.00 25.97 84 LYS A C 1
ATOM 543 O O . LYS A 1 69 ? -27.895 -12.478 13.962 1.00 25.43 84 LYS A O 1
ATOM 549 N N . VAL A 1 70 ? -29.876 -13.553 13.823 1.00 23.59 85 VAL A N 1
ATOM 550 C CA . VAL A 1 70 ? -30.059 -13.280 12.416 1.00 23.76 85 VAL A CA 1
ATOM 551 C C . VAL A 1 70 ? -30.381 -11.793 12.250 1.00 23.76 85 VAL A C 1
ATOM 552 O O . VAL A 1 70 ? -29.833 -11.115 11.395 1.00 22.30 85 VAL A O 1
ATOM 556 N N . VAL A 1 71 ? -31.257 -11.293 13.107 1.00 23.83 86 VAL A N 1
ATOM 557 C CA . VAL A 1 71 ? -31.606 -9.881 13.078 1.00 24.46 86 VAL A CA 1
ATOM 558 C C . VAL A 1 71 ? -30.351 -9.041 13.341 1.00 25.07 86 VAL A C 1
ATOM 559 O O . VAL A 1 71 ? -30.141 -8.051 12.648 1.00 24.33 86 VAL A O 1
ATOM 563 N N . LYS A 1 72 ? -29.533 -9.446 14.320 1.00 24.22 87 LYS A N 1
ATOM 564 C CA . LYS A 1 72 ? -28.323 -8.709 14.616 1.00 25.39 87 LYS A CA 1
ATOM 565 C C . LYS A 1 72 ? -27.423 -8.666 13.376 1.00 23.38 87 LYS A C 1
ATOM 566 O O . LYS A 1 72 ? -26.750 -7.675 13.111 1.00 23.12 87 LYS A O 1
ATOM 572 N N . PHE A 1 73 ? -27.267 -9.818 12.719 1.00 22.76 88 PHE A N 1
ATOM 573 C CA . PHE A 1 73 ? -26.411 -9.876 11.542 1.00 22.61 88 PHE A CA 1
ATOM 574 C C . PHE A 1 73 ? -26.831 -8.821 10.508 1.00 20.64 88 PHE A C 1
ATOM 575 O O . PHE A 1 73 ? -26.020 -8.024 10.034 1.00 21.57 88 PHE A O 1
ATOM 583 N N . TYR A 1 74 ? -28.117 -8.798 10.153 1.00 21.21 89 TYR A N 1
ATOM 584 C CA . TYR A 1 74 ? -28.579 -7.948 9.065 1.00 20.52 89 TYR A CA 1
ATOM 585 C C . TYR A 1 74 ? -28.713 -6.489 9.508 1.00 21.59 89 TYR A C 1
ATOM 586 O O . TYR A 1 74 ? -28.536 -5.629 8.657 1.00 21.98 89 TYR A O 1
ATOM 595 N N . GLU A 1 75 ? -29.025 -6.236 10.786 1.00 22.47 90 GLU A N 1
ATOM 596 C CA . GLU A 1 75 ? -29.317 -4.873 11.227 1.00 24.02 90 GLU A CA 1
ATOM 597 C C . GLU A 1 75 ? -28.160 -4.156 11.912 1.00 24.85 90 GLU A C 1
ATOM 598 O O . GLU A 1 75 ? -28.226 -2.929 12.017 1.00 25.34 90 GLU A O 1
ATOM 604 N N . LYS A 1 76 ? -27.209 -4.900 12.475 1.00 23.56 91 LYS A N 1
ATOM 605 C CA . LYS A 1 76 ? -26.052 -4.337 13.157 1.00 25.60 91 LYS A CA 1
ATOM 606 C C . LYS A 1 76 ? -24.762 -4.692 12.421 1.00 22.36 91 LYS A C 1
ATOM 607 O O . LYS A 1 76 ? -24.022 -3.797 12.000 1.00 23.48 91 LYS A O 1
ATOM 613 N N . THR A 1 77 ? -24.481 -6.008 12.233 1.00 22.46 92 THR A N 1
ATOM 614 C CA . THR A 1 77 ? -23.193 -6.388 11.679 1.00 21.91 92 THR A CA 1
ATOM 615 C C . THR A 1 77 ? -23.038 -5.856 10.254 1.00 21.75 92 THR A C 1
ATOM 616 O O . THR A 1 77 ? -21.997 -5.277 9.897 1.00 22.11 92 THR A O 1
ATOM 620 N N . ILE A 1 78 ? -24.065 -6.018 9.420 1.00 20.92 93 ILE A N 1
ATOM 621 C CA . ILE A 1 78 ? -23.949 -5.538 8.050 1.00 21.36 93 ILE A CA 1
ATOM 622 C C . ILE A 1 78 ? -23.612 -4.038 7.977 1.00 21.91 93 ILE A C 1
ATOM 623 O O . ILE A 1 78 ? -22.663 -3.650 7.290 1.00 22.02 93 ILE A O 1
ATOM 628 N N . PRO A 1 79 ? -24.374 -3.118 8.618 1.00 21.95 94 PRO A N 1
ATOM 629 C CA . PRO A 1 79 ? -24.029 -1.712 8.523 1.00 22.26 94 PRO A CA 1
ATOM 630 C C . PRO A 1 79 ? -22.678 -1.393 9.138 1.00 22.12 94 PRO A C 1
ATOM 631 O O . PRO A 1 79 ? -22.034 -0.462 8.665 1.00 23.14 94 PRO A O 1
ATOM 635 N N . GLU A 1 80 ? -22.296 -2.117 10.197 1.00 21.68 95 GLU A N 1
ATOM 636 C CA . GLU A 1 80 ? -20.988 -1.951 10.792 1.00 23.25 95 GLU A CA 1
ATOM 637 C C . GLU A 1 80 ? -19.900 -2.256 9.769 1.00 23.53 95 GLU A C 1
ATOM 638 O O . GLU A 1 80 ? -18.905 -1.562 9.712 1.00 26.64 95 GLU A O 1
ATOM 644 N N . TYR A 1 81 ? -20.084 -3.272 8.925 1.00 21.76 96 TYR A N 1
ATOM 645 C CA . TYR A 1 81 ? -19.066 -3.587 7.925 1.00 22.43 96 TYR A CA 1
ATOM 646 C C . TYR A 1 81 ? -19.138 -2.657 6.725 1.00 19.87 96 TYR A C 1
ATOM 647 O O . TYR A 1 81 ? -18.116 -2.145 6.307 1.00 22.88 96 TYR A O 1
ATOM 656 N N . CYS A 1 82 ? -20.346 -2.401 6.184 1.00 21.52 97 CYS A N 1
ATOM 657 C CA . CYS A 1 82 ? -20.535 -1.571 5.012 1.00 20.53 97 CYS A CA 1
ATOM 658 C C . CYS A 1 82 ? -20.047 -0.163 5.310 1.00 20.37 97 CYS A C 1
ATOM 659 O O . CYS A 1 82 ? -19.260 0.387 4.550 1.00 23.20 97 CYS A O 1
ATOM 662 N N . TYR A 1 83 ? -20.662 0.463 6.316 1.00 21.82 98 TYR A N 1
ATOM 663 C CA . TYR A 1 83 ? -20.383 1.863 6.589 1.00 22.43 98 TYR A CA 1
ATOM 664 C C . TYR A 1 83 ? -19.112 2.001 7.404 1.00 22.50 98 TYR A C 1
ATOM 665 O O . TYR A 1 83 ? -18.176 2.644 6.939 1.00 25.37 98 TYR A O 1
ATOM 674 N N . ASP A 1 84 ? -19.131 1.488 8.619 1.00 24.17 99 ASP A N 1
ATOM 675 C CA . ASP A 1 84 ? -18.110 1.843 9.601 1.00 27.28 99 ASP A CA 1
ATOM 676 C C . ASP A 1 84 ? -16.720 1.319 9.186 1.00 27.28 99 ASP A C 1
ATOM 677 O O . ASP A 1 84 ? -15.757 2.051 9.357 1.00 33.04 99 ASP A O 1
ATOM 682 N N . LYS A 1 85 ? -16.646 0.100 8.617 1.00 25.52 100 LYS A N 1
ATOM 683 C CA . LYS A 1 85 ? -15.394 -0.535 8.248 1.00 26.96 100 LYS A CA 1
ATOM 684 C C . LYS A 1 85 ? -15.092 -0.357 6.760 1.00 24.69 100 LYS A C 1
ATOM 685 O O . LYS A 1 85 ? -14.043 -0.797 6.308 1.00 26.73 100 LYS A O 1
ATOM 691 N N . LYS A 1 86 ? -15.996 0.297 6.008 1.00 22.84 101 LYS A N 1
ATOM 692 C CA . LYS A 1 86 ? -15.787 0.591 4.603 1.00 22.46 101 LYS A CA 1
ATOM 693 C C . LYS A 1 86 ? -15.569 -0.701 3.811 1.00 21.59 101 LYS A C 1
ATOM 694 O O . LYS A 1 86 ? -14.795 -0.713 2.842 1.00 23.18 101 LYS A O 1
ATOM 700 N N . PHE A 1 87 ? -16.323 -1.763 4.150 1.00 21.78 102 PHE A N 1
ATOM 701 C CA . PHE A 1 87 ? -16.212 -3.045 3.463 1.00 20.76 102 PHE A CA 1
ATOM 702 C C . PHE A 1 87 ? -17.373 -3.172 2.466 1.00 20.40 102 PHE A C 1
ATOM 703 O O . PHE A 1 87 ? -18.480 -3.598 2.803 1.00 20.61 102 PHE A O 1
ATOM 711 N N . ALA A 1 88 ? -17.120 -2.752 1.223 1.00 19.86 103 ALA A N 1
ATOM 712 C CA . ALA A 1 88 ? -18.182 -2.580 0.247 1.00 19.07 103 ALA A CA 1
ATOM 713 C C . ALA A 1 88 ? -18.973 -3.854 -0.016 1.00 19.26 103 ALA A C 1
ATOM 714 O O . ALA A 1 88 ? -20.182 -3.728 -0.245 1.00 19.91 103 ALA A O 1
ATOM 716 N N . PRO A 1 89 ? -18.405 -5.066 0.025 1.00 19.78 104 PRO A N 1
ATOM 717 C CA . PRO A 1 89 ? -19.220 -6.259 -0.234 1.00 18.81 104 PRO A CA 1
ATOM 718 C C . PRO A 1 89 ? -20.271 -6.549 0.845 1.00 19.72 104 PRO A C 1
ATOM 719 O O . PRO A 1 89 ? -21.108 -7.415 0.639 1.00 20.74 104 PRO A O 1
ATOM 723 N N . ALA A 1 90 ? -20.257 -5.859 1.994 1.00 18.94 105 ALA A N 1
ATOM 724 C CA . ALA A 1 90 ? -21.375 -5.994 2.923 1.00 18.03 105 ALA A CA 1
ATOM 725 C C . ALA A 1 90 ? -22.627 -5.242 2.455 1.00 18.94 105 ALA A C 1
ATOM 726 O O . ALA A 1 90 ? -23.730 -5.568 2.901 1.00 19.02 105 ALA A O 1
ATOM 728 N N . CYS A 1 91 ? -22.463 -4.203 1.624 1.00 18.38 106 CYS A N 1
ATOM 729 C CA . CYS A 1 91 ? -23.501 -3.207 1.427 1.00 18.05 106 CYS A CA 1
ATOM 730 C C . CYS A 1 91 ? -24.763 -3.724 0.758 1.00 18.13 106 CYS A C 1
ATOM 731 O O . CYS A 1 91 ? -25.816 -3.126 1.008 1.00 19.87 106 CYS A O 1
ATOM 734 N N . ASN A 1 92 ? -24.668 -4.755 -0.093 1.00 18.05 107 ASN A N 1
ATOM 735 C CA . ASN A 1 92 ? -25.840 -5.283 -0.792 1.00 18.28 107 ASN A CA 1
ATOM 736 C C . ASN A 1 92 ? -26.307 -6.591 -0.170 1.00 17.25 107 ASN A C 1
ATOM 737 O O . ASN A 1 92 ? -27.250 -7.154 -0.691 1.00 18.58 107 ASN A O 1
ATOM 742 N N . ILE A 1 93 ? -25.768 -7.036 0.958 1.00 17.93 108 ILE A N 1
ATOM 743 C CA . ILE A 1 93 ? -26.118 -8.357 1.460 1.00 18.22 108 ILE A CA 1
ATOM 744 C C . ILE A 1 93 ? -27.593 -8.426 1.851 1.00 18.36 108 ILE A C 1
ATOM 745 O O . ILE A 1 93 ? -28.261 -9.403 1.533 1.00 18.57 108 ILE A O 1
ATOM 750 N N . PRO A 1 94 ? -28.161 -7.478 2.620 1.00 18.52 109 PRO A N 1
ATOM 751 C CA . PRO A 1 94 ? -29.591 -7.596 2.944 1.00 18.40 109 PRO A CA 1
ATOM 752 C C . PRO A 1 94 ? -30.469 -7.558 1.711 1.00 18.18 109 PRO A C 1
ATOM 753 O O . PRO A 1 94 ? -31.450 -8.306 1.604 1.00 19.33 109 PRO A O 1
ATOM 757 N N . ALA A 1 95 ? -30.126 -6.707 0.742 1.00 18.04 110 ALA A N 1
ATOM 758 C CA . ALA A 1 95 ? -30.880 -6.640 -0.499 1.00 19.13 110 ALA A CA 1
ATOM 759 C C . ALA A 1 95 ? -30.884 -8.004 -1.175 1.00 17.92 110 ALA A C 1
ATOM 760 O O . ALA A 1 95 ? -31.906 -8.460 -1.630 1.00 19.67 110 ALA A O 1
ATOM 762 N N . ILE A 1 96 ? -29.718 -8.629 -1.294 1.00 18.07 111 ILE A N 1
ATOM 763 C CA . ILE A 1 96 ? -29.649 -9.927 -1.954 1.00 18.30 111 ILE A CA 1
ATOM 764 C C . ILE A 1 96 ? -30.400 -10.986 -1.133 1.00 17.66 111 ILE A C 1
ATOM 765 O O . ILE A 1 96 ? -31.224 -11.719 -1.671 1.00 19.18 111 ILE A O 1
ATOM 770 N N . ASP A 1 97 ? -30.065 -11.112 0.139 1.00 17.45 112 ASP A N 1
ATOM 771 C CA . ASP A 1 97 ? -30.549 -12.210 0.951 1.00 18.04 112 ASP A CA 1
ATOM 772 C C . ASP A 1 97 ? -32.047 -12.126 1.244 1.00 18.83 112 ASP A C 1
ATOM 773 O O . ASP A 1 97 ? -32.719 -13.163 1.391 1.00 21.11 112 ASP A O 1
ATOM 778 N N . LEU A 1 98 ? -32.568 -10.894 1.394 1.00 19.10 113 LEU A N 1
ATOM 779 C CA . LEU A 1 98 ? -33.925 -10.686 1.888 1.00 17.89 113 LEU A CA 1
ATOM 780 C C . LEU A 1 98 ? -34.890 -10.115 0.851 1.00 19.03 113 LEU A C 1
ATOM 781 O O . LEU A 1 98 ? -36.096 -10.060 1.121 1.00 21.70 113 LEU A O 1
ATOM 786 N N . ILE A 1 99 ? -34.401 -9.688 -0.320 1.00 17.77 114 ILE A N 1
ATOM 787 C CA . ILE A 1 99 ? -35.251 -9.203 -1.392 1.00 18.48 114 ILE A CA 1
ATOM 788 C C . ILE A 1 99 ? -35.029 -10.000 -2.675 1.00 18.01 114 ILE A C 1
ATOM 789 O O . ILE A 1 99 ? -35.934 -10.675 -3.159 1.00 20.18 114 ILE A O 1
ATOM 794 N N . GLN A 1 100 ? -33.828 -9.933 -3.234 1.00 18.59 115 GLN A N 1
ATOM 795 C CA . GLN A 1 100 ? -33.522 -10.606 -4.486 1.00 17.99 115 GLN A CA 1
ATOM 796 C C . GLN A 1 100 ? -33.818 -12.107 -4.377 1.00 17.17 115 GLN A C 1
ATOM 797 O O . GLN A 1 100 ? -34.451 -12.688 -5.273 1.00 19.66 115 GLN A O 1
ATOM 803 N N . GLN A 1 101 ? -33.373 -12.723 -3.269 1.00 18.29 116 GLN A N 1
ATOM 804 C CA . GLN A 1 101 ? -33.490 -14.164 -3.102 1.00 18.87 116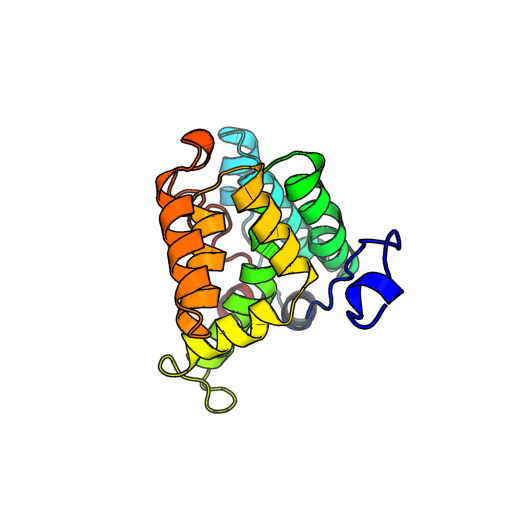 GLN A CA 1
ATOM 805 C C . GLN A 1 101 ? -34.937 -14.553 -2.776 1.00 19.63 116 GLN A C 1
ATOM 806 O O . GLN A 1 101 ? -35.333 -15.674 -3.053 1.00 20.89 116 GLN A O 1
ATOM 812 N N . LYS A 1 102 ? -35.708 -13.658 -2.135 1.00 18.86 117 LYS A N 1
ATOM 813 C CA . LYS A 1 102 ? -37.123 -13.878 -1.857 1.00 20.82 117 LYS A CA 1
ATOM 814 C C . LYS A 1 102 ? -37.893 -13.903 -3.170 1.00 19.24 117 LYS A C 1
ATOM 815 O O . LYS A 1 102 ? -38.625 -14.833 -3.491 1.00 22.06 117 LYS A O 1
ATOM 821 N N . LEU A 1 103 ? -37.683 -12.911 -4.018 1.00 20.06 118 LEU A N 1
ATOM 822 C CA . LEU A 1 103 ? -38.371 -12.851 -5.298 1.00 21.14 118 LEU A CA 1
ATOM 823 C C . LEU A 1 103 ? -37.940 -14.018 -6.191 1.00 20.30 118 LEU A C 1
ATOM 824 O O . LEU A 1 103 ? -38.769 -14.564 -6.931 1.00 23.35 118 LEU A O 1
ATOM 829 N N . SER A 1 104 ? -36.661 -14.451 -6.078 1.00 21.29 119 SER A N 1
ATOM 830 C CA . SER A 1 104 ? -36.211 -15.611 -6.830 1.00 22.22 119 SER A CA 1
ATOM 831 C C . SER A 1 104 ? -37.011 -16.856 -6.435 1.00 21.50 119 SER A C 1
ATOM 832 O O . SER A 1 104 ? -37.388 -17.674 -7.288 1.00 23.93 119 SER A O 1
ATOM 835 N N . TYR A 1 105 ? -37.192 -17.027 -5.119 1.00 22.05 120 TYR A N 1
ATOM 836 C CA . TYR A 1 105 ? -37.949 -18.154 -4.590 1.00 22.89 120 TYR A CA 1
ATOM 837 C C . TYR A 1 105 ? -39.369 -18.154 -5.154 1.00 21.55 120 TYR A C 1
ATOM 838 O O . TYR A 1 105 ? -39.881 -19.219 -5.521 1.00 23.77 120 TYR A O 1
ATOM 847 N N . TYR A 1 106 ? -40.023 -16.985 -5.231 1.00 22.50 121 TYR A N 1
ATOM 848 C CA . TYR A 1 106 ? -41.375 -16.911 -5.806 1.00 23.61 121 TYR A CA 1
ATOM 849 C C . TYR A 1 106 ? -41.376 -17.317 -7.291 1.00 23.78 121 TYR A C 1
ATOM 850 O O . TYR A 1 106 ? -42.316 -17.980 -7.762 1.00 26.67 121 TYR A O 1
ATOM 859 N N . VAL A 1 107 ? -40.317 -16.978 -8.042 1.00 23.62 122 VAL A N 1
ATOM 860 C CA . VAL A 1 107 ? -40.209 -17.409 -9.433 1.00 25.10 122 VAL A CA 1
ATOM 861 C C . VAL A 1 107 ? -40.017 -18.919 -9.535 1.00 24.62 122 VAL A C 1
ATOM 862 O O . VAL A 1 107 ? -40.757 -19.573 -10.284 1.00 28.41 122 VAL A O 1
ATOM 866 N N . ARG A 1 108 ? -39.099 -19.489 -8.736 1.00 24.87 123 ARG A N 1
ATOM 867 C CA . ARG A 1 108 ? -38.817 -20.924 -8.782 1.00 25.96 123 ARG A CA 1
ATOM 868 C C . ARG A 1 108 ? -40.048 -21.772 -8.441 1.00 30.97 123 ARG A C 1
ATOM 869 O O . ARG A 1 108 ? -40.243 -22.854 -9.023 1.00 34.61 123 ARG A O 1
ATOM 877 N N . ASN A 1 109 ? -40.856 -21.279 -7.483 1.00 27.27 124 ASN A N 1
ATOM 878 C CA . ASN A 1 109 ? -41.952 -22.034 -6.890 1.00 27.91 124 ASN A CA 1
ATOM 879 C C . ASN A 1 109 ? -43.317 -21.589 -7.454 1.00 33.20 124 ASN A C 1
ATOM 880 O O . ASN A 1 109 ? -44.371 -22.017 -6.969 1.00 35.91 124 ASN A O 1
ATOM 885 N N . ASP A 1 110 ? -43.313 -20.782 -8.531 1.00 32.78 125 ASP A N 1
ATOM 886 C CA . ASP A 1 110 ? -44.535 -20.347 -9.207 1.00 35.57 125 ASP A CA 1
ATOM 887 C C . ASP A 1 110 ? -45.546 -19.735 -8.239 1.00 34.66 125 ASP A C 1
ATOM 888 O O . ASP A 1 110 ? -46.727 -20.083 -8.259 1.00 40.64 125 ASP A O 1
ATOM 893 N N . ILE A 1 111 ? -45.084 -18.830 -7.395 1.00 33.70 126 ILE A N 1
ATOM 894 C CA . ILE A 1 111 ? -45.932 -18.255 -6.375 1.00 35.86 126 ILE A CA 1
ATOM 895 C C . ILE A 1 111 ? -46.429 -16.888 -6.837 1.00 39.07 126 ILE A C 1
ATOM 896 O O . ILE A 1 111 ? -45.667 -16.074 -7.332 1.00 38.40 126 ILE A O 1
ATOM 901 N N . ASP A 1 112 ? -47.738 -16.676 -6.687 1.00 42.86 127 ASP A N 1
ATOM 902 C CA . ASP A 1 112 ? -48.354 -15.368 -6.877 1.00 44.54 127 ASP A CA 1
ATOM 903 C C . ASP A 1 112 ? -48.113 -14.790 -8.275 1.00 45.19 127 ASP A C 1
ATOM 904 O O . ASP A 1 112 ? -47.916 -13.589 -8.406 1.00 51.20 127 ASP A O 1
ATOM 909 N N . ASN A 1 113 ? -48.099 -15.643 -9.307 1.00 47.54 128 ASN A N 1
ATOM 910 C CA . ASN A 1 113 ? -47.940 -15.223 -10.694 1.00 50.32 128 ASN A CA 1
ATOM 911 C C . ASN A 1 113 ? -46.650 -14.443 -10.932 1.00 47.27 128 ASN A C 1
ATOM 912 O O . ASN A 1 113 ? -46.555 -13.686 -11.895 1.00 50.34 128 ASN A O 1
ATOM 917 N N . LYS A 1 114 ? -45.628 -14.705 -10.117 1.00 40.80 129 LYS A N 1
ATOM 918 C CA . LYS A 1 114 ? -44.307 -14.144 -10.362 1.00 37.02 129 LYS A CA 1
ATOM 919 C C . LYS A 1 114 ? -43.558 -15.013 -11.369 1.00 32.12 129 LYS A C 1
ATOM 920 O O . LYS A 1 114 ? -43.549 -16.242 -11.268 1.00 35.57 129 LYS A O 1
ATOM 926 N N . THR A 1 115 ? -42.922 -14.360 -12.350 1.00 32.24 130 THR A N 1
ATOM 927 C CA . THR A 1 115 ? -42.208 -15.064 -13.406 1.00 30.28 130 THR A CA 1
ATOM 928 C C . THR A 1 115 ? -40.888 -14.347 -13.695 1.00 31.07 130 THR A C 1
ATOM 929 O O . THR A 1 115 ? -40.644 -13.224 -13.237 1.00 31.07 130 THR A O 1
ATOM 933 N N . ILE A 1 116 ? -40.054 -14.983 -14.517 1.00 29.35 131 ILE A N 1
ATOM 934 C CA . ILE A 1 116 ? -38.826 -14.334 -14.948 1.00 33.87 131 ILE A CA 1
ATOM 935 C C . ILE A 1 116 ? -39.145 -13.049 -15.718 1.00 32.69 131 ILE A C 1
ATOM 936 O O . ILE A 1 116 ? -38.326 -12.144 -15.726 1.00 35.24 131 ILE A O 1
ATOM 941 N N . LYS A 1 117 ? -40.309 -13.007 -16.385 1.00 33.61 132 LYS A N 1
ATOM 942 C CA . LYS A 1 117 ? -40.737 -11.851 -17.145 1.00 34.75 132 LYS A CA 1
ATOM 943 C C . LYS A 1 117 ? -40.858 -10.619 -16.249 1.00 34.20 132 LYS A C 1
ATOM 944 O O . LYS A 1 117 ? -40.414 -9.549 -16.651 1.00 39.96 132 LYS A O 1
ATOM 950 N N . THR A 1 118 ? -41.416 -10.783 -15.040 1.00 30.90 133 THR A N 1
ATOM 951 C CA . THR A 1 118 ? -41.679 -9.653 -14.158 1.00 33.69 133 THR A CA 1
ATOM 952 C C . THR A 1 118 ? -40.555 -9.439 -13.154 1.00 28.93 133 THR A C 1
ATOM 953 O O . THR A 1 118 ? -40.497 -8.383 -12.533 1.00 29.35 133 THR A O 1
ATOM 957 N N . PHE A 1 119 ? -39.666 -10.414 -13.013 1.00 26.16 134 PHE A N 1
ATOM 958 C CA . PHE A 1 119 ? -38.707 -10.451 -11.923 1.00 25.43 134 PHE A CA 1
ATOM 959 C C . PHE A 1 119 ? -37.856 -9.183 -11.839 1.00 23.38 134 PHE A C 1
ATOM 960 O O . PHE A 1 119 ? -37.647 -8.669 -10.739 1.00 23.77 134 PHE A O 1
ATOM 968 N N . TYR A 1 120 ? -37.251 -8.769 -12.941 1.00 23.53 135 TYR A N 1
ATOM 969 C CA . TYR A 1 120 ? -36.293 -7.671 -12.845 1.00 23.15 135 TYR A CA 1
ATOM 970 C C . TYR A 1 120 ? -36.961 -6.341 -12.448 1.00 23.20 135 TYR A C 1
ATOM 971 O O . TYR A 1 120 ? -36.397 -5.585 -11.657 1.00 23.22 135 TYR A O 1
ATOM 980 N N . SER A 1 121 ? -38.140 -6.074 -13.012 1.00 24.30 136 SER A N 1
ATOM 981 C CA . SER A 1 121 ? -38.984 -4.960 -12.631 1.00 25.39 136 SER A CA 1
ATOM 982 C C . SER A 1 121 ? -39.426 -5.102 -11.167 1.00 23.43 136 SER A C 1
ATOM 983 O O . SER A 1 121 ? -39.442 -4.145 -10.402 1.00 23.61 136 SER A O 1
ATOM 986 N N . ASP A 1 122 ? -39.851 -6.301 -10.773 1.00 24.80 137 ASP A N 1
ATOM 987 C CA . ASP A 1 122 ? -40.330 -6.550 -9.430 1.00 23.17 137 ASP A CA 1
ATOM 988 C C . ASP A 1 122 ? -39.208 -6.266 -8.416 1.00 22.21 137 ASP A C 1
ATOM 989 O O . ASP A 1 122 ? -39.440 -5.702 -7.350 1.00 22.33 137 ASP A O 1
ATOM 994 N N . TYR A 1 123 ? -38.004 -6.756 -8.713 1.00 20.96 138 TYR A N 1
ATOM 995 C CA . TYR A 1 123 ? -36.878 -6.566 -7.815 1.00 19.24 138 TYR A CA 1
ATOM 996 C C . TYR A 1 123 ? -36.500 -5.089 -7.743 1.00 19.84 138 TYR A C 1
ATOM 997 O O . TYR A 1 123 ? -36.255 -4.587 -6.639 1.00 20.53 138 TYR A O 1
ATOM 1006 N N . ALA A 1 124 ? -36.482 -4.393 -8.887 1.00 19.78 139 ALA A N 1
ATOM 1007 C CA . ALA A 1 124 ? -36.167 -2.974 -8.831 1.00 20.98 139 ALA A CA 1
ATOM 1008 C C . ALA A 1 124 ? -37.172 -2.217 -7.952 1.00 20.52 139 ALA A C 1
ATOM 1009 O O . ALA A 1 124 ? -36.772 -1.336 -7.184 1.00 21.17 139 ALA A O 1
ATOM 1011 N N . LYS A 1 125 ? -38.477 -2.538 -8.099 1.00 21.15 140 LYS A N 1
ATOM 1012 C CA . LYS A 1 125 ? -39.525 -1.888 -7.330 1.00 20.97 140 LYS A CA 1
ATOM 1013 C C . LYS A 1 125 ? -39.329 -2.172 -5.847 1.00 21.31 140 LYS A C 1
ATOM 1014 O O . LYS A 1 125 ? -39.307 -1.260 -5.020 1.00 22.25 140 LYS A O 1
ATOM 1020 N N . ALA A 1 126 ? -39.105 -3.445 -5.483 1.00 21.88 141 ALA A N 1
ATOM 1021 C CA . ALA A 1 126 ? -38.945 -3.789 -4.083 1.00 20.85 141 ALA A CA 1
ATOM 1022 C C . ALA A 1 126 ? -37.669 -3.190 -3.468 1.00 20.58 141 ALA A C 1
ATOM 1023 O O . ALA A 1 126 ? -37.680 -2.734 -2.320 1.00 22.54 141 ALA A O 1
ATOM 1025 N N . LEU A 1 127 ? -36.563 -3.207 -4.228 1.00 20.52 142 LEU A N 1
ATOM 1026 C CA . LEU A 1 127 ? -35.336 -2.652 -3.672 1.00 19.83 142 LEU A CA 1
ATOM 1027 C C . LEU A 1 127 ? -35.474 -1.135 -3.464 1.00 19.68 142 LEU A C 1
ATOM 1028 O O . LEU A 1 127 ? -35.053 -0.611 -2.433 1.00 20.57 142 LEU A O 1
ATOM 1033 N N . SER A 1 128 ? -36.082 -0.438 -4.436 1.00 20.26 143 SER A N 1
ATOM 1034 C CA . SER A 1 128 ? -36.238 1.011 -4.349 1.00 21.51 143 SER A CA 1
ATOM 1035 C C . SER A 1 128 ? -37.105 1.405 -3.159 1.00 22.62 143 SER A C 1
ATOM 1036 O O . SER A 1 128 ? -36.920 2.498 -2.638 1.00 25.86 143 SER A O 1
ATOM 1039 N N . GLU A 1 129 ? -37.991 0.521 -2.691 1.00 22.40 144 GLU A N 1
ATOM 1040 C CA . GLU A 1 129 ? -38.833 0.803 -1.528 1.00 24.39 144 GLU A CA 1
ATOM 1041 C C . GLU A 1 129 ? -38.115 0.576 -0.193 1.00 23.23 144 GLU A C 1
ATOM 1042 O O . GLU A 1 129 ? -38.574 1.040 0.842 1.00 29.22 144 GLU A O 1
ATOM 1048 N N . SER A 1 130 ? -36.962 -0.127 -0.221 1.00 22.67 145 SER A N 1
ATOM 1049 C CA . SER A 1 130 ? -36.159 -0.409 0.960 1.00 20.61 145 SER A CA 1
ATOM 1050 C C . SER A 1 130 ? -35.079 0.655 1.145 1.00 22.96 145 SER A C 1
ATOM 1051 O O . SER A 1 130 ? -33.937 0.504 0.672 1.00 22.77 145 SER A O 1
ATOM 1054 N N . LYS A 1 131 ? -35.433 1.761 1.790 1.00 25.07 146 LYS A N 1
ATOM 1055 C CA . LYS A 1 131 ? -34.548 2.915 1.797 1.00 24.42 146 LYS A CA 1
ATOM 1056 C C . LYS A 1 131 ? -33.250 2.626 2.550 1.00 22.90 146 LYS A C 1
ATOM 1057 O O . LYS A 1 131 ? -32.206 3.180 2.187 1.00 23.66 146 LYS A O 1
ATOM 1063 N N . ALA A 1 132 ? -33.297 1.789 3.588 1.00 23.76 147 ALA A N 1
ATOM 1064 C CA . ALA A 1 132 ? -32.086 1.427 4.299 1.00 22.50 147 ALA A CA 1
ATOM 1065 C C . ALA A 1 132 ? -31.091 0.793 3.316 1.00 21.70 147 ALA A C 1
ATOM 1066 O O . ALA A 1 132 ? -29.873 1.029 3.402 1.00 22.45 147 ALA A O 1
ATOM 1068 N N . ASP A 1 133 ? -31.599 -0.107 2.468 1.00 20.37 148 ASP A N 1
ATOM 1069 C CA . ASP A 1 133 ? -30.724 -0.759 1.515 1.00 19.32 148 ASP A CA 1
ATOM 1070 C C . ASP A 1 133 ? -30.208 0.194 0.445 1.00 19.53 148 ASP A C 1
ATOM 1071 O O . ASP A 1 133 ? -29.010 0.191 0.131 1.00 19.98 148 ASP A O 1
ATOM 1076 N N . VAL A 1 134 ? -31.077 1.021 -0.119 1.00 19.10 149 VAL A N 1
ATOM 1077 C CA . VAL A 1 134 ? -30.673 1.989 -1.140 1.00 19.78 149 VAL A CA 1
ATOM 1078 C C . VAL A 1 134 ? -29.551 2.848 -0.558 1.00 20.03 149 VAL A C 1
ATOM 1079 O O . VAL A 1 134 ? -28.573 3.137 -1.259 1.00 19.83 149 VAL A O 1
ATOM 1083 N N . LYS A 1 135 ? -29.693 3.327 0.687 1.00 19.44 150 LYS A N 1
ATOM 1084 C CA . LYS A 1 135 ? -28.625 4.172 1.215 1.00 21.21 150 LYS A CA 1
ATOM 1085 C C . LYS A 1 135 ? -27.296 3.440 1.384 1.00 20.24 150 LYS A C 1
ATOM 1086 O O . LYS A 1 135 ? -26.254 4.056 1.171 1.00 19.96 150 LYS A O 1
ATOM 1092 N N . MET A 1 136 ? -27.305 2.149 1.746 1.00 18.63 151 MET A N 1
ATOM 1093 C CA . MET A 1 136 ? -26.054 1.386 1.818 1.00 18.61 151 MET A CA 1
ATOM 1094 C C . MET A 1 136 ? -25.457 1.222 0.420 1.00 18.40 151 MET A C 1
ATOM 1095 O O . MET A 1 136 ? -24.236 1.278 0.270 1.00 19.09 151 MET A O 1
ATOM 1100 N N . LEU A 1 137 ? -26.285 1.027 -0.599 1.00 18.27 152 LEU A N 1
ATOM 1101 C CA . LEU A 1 137 ? -25.784 0.918 -1.962 1.00 18.90 152 LEU A CA 1
ATOM 1102 C C . LEU A 1 137 ? -25.161 2.251 -2.370 1.00 19.04 152 LEU A C 1
ATOM 1103 O O . LEU A 1 137 ? -24.116 2.285 -3.013 1.00 19.42 152 LEU A O 1
ATOM 1108 N N . GLU A 1 138 ? -25.819 3.364 -2.053 1.00 19.77 153 GLU A N 1
ATOM 1109 C CA . GLU A 1 138 ? -25.283 4.652 -2.450 1.00 20.52 153 GLU A CA 1
ATOM 1110 C C . GLU A 1 138 ? -23.910 4.869 -1.805 1.00 19.99 153 GLU A C 1
ATOM 1111 O O . GLU A 1 138 ? -22.999 5.382 -2.444 1.00 22.04 153 GLU A O 1
ATOM 1117 N N . TYR A 1 139 ? -23.733 4.448 -0.561 1.00 19.64 154 TYR A N 1
ATOM 1118 C CA . TYR A 1 139 ? -22.444 4.525 0.090 1.00 20.61 154 TYR A CA 1
ATOM 1119 C C . TYR A 1 139 ? -21.407 3.648 -0.594 1.00 20.12 154 TYR A C 1
ATOM 1120 O O . TYR A 1 139 ? -20.281 4.077 -0.880 1.00 20.97 154 TYR A O 1
ATOM 1129 N N . GLY A 1 140 ? -21.762 2.372 -0.807 1.00 19.47 155 GLY A N 1
ATOM 1130 C CA . GLY A 1 140 ? -20.814 1.426 -1.385 1.00 19.55 155 GLY A CA 1
ATOM 1131 C C . GLY A 1 140 ? -20.353 1.807 -2.776 1.00 19.73 155 GLY A C 1
ATOM 1132 O O . GLY A 1 140 ? -19.225 1.481 -3.148 1.00 20.89 155 GLY A O 1
ATOM 1133 N N . CYS A 1 141 ? -21.239 2.472 -3.535 1.00 19.40 156 CYS A N 1
ATOM 1134 C CA . CYS A 1 141 ? -20.915 2.991 -4.846 1.00 19.12 156 CYS A CA 1
ATOM 1135 C C . CYS A 1 141 ? -20.219 4.348 -4.743 1.00 20.34 156 CYS A C 1
ATOM 1136 O O . CYS A 1 141 ? -19.086 4.496 -5.242 1.00 23.57 156 CYS A O 1
ATOM 1139 N N . ASN A 1 142 ? -20.877 5.351 -4.153 1.00 21.40 157 ASN A N 1
ATOM 1140 C CA . ASN A 1 142 ? -20.411 6.735 -4.303 1.00 22.28 157 ASN A CA 1
ATOM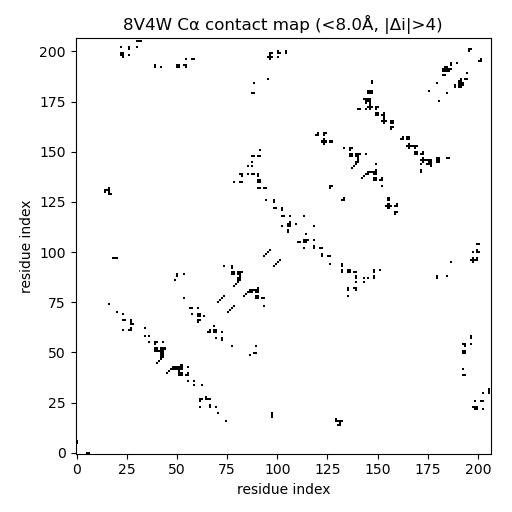 1141 C C . ASN A 1 142 ? -19.210 7.035 -3.420 1.00 23.19 157 ASN A C 1
ATOM 1142 O O . ASN A 1 142 ? -18.335 7.855 -3.804 1.00 26.73 157 ASN A O 1
ATOM 1147 N N . GLU A 1 143 ? -19.163 6.398 -2.245 1.00 21.75 158 GLU A N 1
ATOM 1148 C CA . GLU A 1 143 ? -18.029 6.598 -1.357 1.00 22.78 158 GLU A CA 1
ATOM 1149 C C . GLU A 1 143 ? -16.947 5.549 -1.547 1.00 22.90 158 GLU A C 1
ATOM 1150 O O . GLU A 1 143 ? -15.767 5.885 -1.559 1.00 26.48 158 GLU A O 1
ATOM 1156 N N . LEU A 1 144 ? -17.335 4.266 -1.572 1.00 21.59 159 LEU A N 1
ATOM 1157 C CA . LEU A 1 144 ? -16.350 3.201 -1.566 1.00 21.81 159 LEU A CA 1
ATOM 1158 C C . LEU A 1 144 ? -15.922 2.811 -2.986 1.00 21.06 159 LEU A C 1
ATOM 1159 O O . LEU A 1 144 ? -14.949 2.077 -3.133 1.00 23.91 159 LEU A O 1
ATOM 1164 N N . LYS A 1 145 ? -16.669 3.217 -4.017 1.00 21.60 160 LYS A N 1
ATOM 1165 C CA . LYS A 1 145 ? -16.291 2.998 -5.397 1.00 21.29 160 LYS A CA 1
ATOM 1166 C C . LYS A 1 145 ? -16.231 1.502 -5.724 1.00 21.38 160 LYS A C 1
ATOM 1167 O O . LYS A 1 145 ? -15.382 1.046 -6.491 1.00 23.89 160 LYS A O 1
ATOM 1173 N N . SER A 1 146 ? -17.184 0.717 -5.209 1.00 19.38 161 SER A N 1
ATOM 1174 C CA . SER A 1 146 ? -17.347 -0.666 -5.652 1.00 18.97 161 SER A CA 1
ATOM 1175 C C . SER A 1 146 ? -18.202 -0.735 -6.905 1.00 19.38 161 SER A C 1
ATOM 1176 O O . SER A 1 146 ? -19.389 -0.456 -6.865 1.00 21.08 161 SER A O 1
ATOM 1179 N N . ALA A 1 147 ? -17.622 -1.139 -8.038 1.00 21.01 162 ALA A N 1
ATOM 1180 C CA . ALA A 1 147 ? -18.379 -1.247 -9.268 1.00 21.54 162 ALA A CA 1
ATOM 1181 C C . ALA A 1 147 ? -19.540 -2.232 -9.129 1.00 18.65 162 ALA A C 1
ATOM 1182 O O . ALA A 1 147 ? -20.573 -1.977 -9.737 1.00 20.35 162 ALA A O 1
ATOM 1184 N N . TYR A 1 148 ? -19.414 -3.306 -8.339 1.00 20.00 163 TYR A N 1
ATOM 1185 C CA . TYR A 1 148 ? -20.542 -4.220 -8.175 1.00 19.44 163 TYR A CA 1
ATOM 1186 C C . TYR A 1 148 ? -21.699 -3.580 -7.404 1.00 18.20 163 TYR A C 1
ATOM 1187 O O . TYR A 1 148 ? -22.857 -3.821 -7.726 1.00 19.33 163 TYR A O 1
ATOM 1196 N N . ILE A 1 149 ? -21.412 -2.665 -6.489 1.00 19.21 164 ILE A N 1
ATOM 1197 C CA . ILE A 1 149 ? -22.475 -1.957 -5.788 1.00 18.60 164 ILE A CA 1
ATOM 1198 C C . ILE A 1 149 ? -23.101 -0.912 -6.722 1.00 17.22 164 ILE A C 1
ATOM 1199 O O . ILE A 1 149 ? -24.330 -0.730 -6.746 1.00 19.73 164 ILE A O 1
ATOM 1204 N N . CYS A 1 150 ? -22.284 -0.182 -7.480 1.00 19.77 165 CYS A N 1
ATOM 1205 C CA . CYS A 1 150 ? -22.790 0.687 -8.533 1.00 20.77 165 CYS A CA 1
ATOM 1206 C C . CYS A 1 150 ? -23.728 -0.051 -9.466 1.00 20.30 165 CYS A C 1
ATOM 1207 O O . CYS A 1 150 ? -24.760 0.497 -9.886 1.00 20.83 165 CYS A O 1
ATOM 1210 N N . ARG A 1 151 ? -23.368 -1.299 -9.817 1.00 19.81 166 ARG A N 1
ATOM 1211 C CA . ARG A 1 151 ? -24.179 -2.105 -10.724 1.00 19.32 166 ARG A CA 1
ATOM 1212 C C . ARG A 1 151 ? -25.548 -2.403 -10.116 1.00 18.28 166 ARG A C 1
ATOM 1213 O O . ARG A 1 151 ? -26.544 -2.449 -10.834 1.00 19.65 166 ARG A O 1
ATOM 1221 N N . ASP A 1 152 ? -25.625 -2.580 -8.801 1.00 18.87 167 ASP A N 1
ATOM 1222 C CA . ASP A 1 152 ? -26.904 -2.781 -8.137 1.00 18.87 167 ASP A CA 1
ATOM 1223 C C . ASP A 1 152 ? -27.843 -1.602 -8.376 1.00 18.87 167 ASP A C 1
ATOM 1224 O O . ASP A 1 152 ? -29.030 -1.776 -8.663 1.00 19.16 167 ASP A O 1
ATOM 1229 N N . LEU A 1 153 ? -27.322 -0.378 -8.275 1.00 19.01 168 LEU A N 1
ATOM 1230 C CA . LEU A 1 153 ? -28.134 0.813 -8.516 1.00 18.70 168 LEU A CA 1
ATOM 1231 C C . LEU A 1 153 ? -28.410 0.975 -9.997 1.00 18.15 168 LEU A C 1
ATOM 1232 O O . LEU A 1 153 ? -29.527 1.315 -10.386 1.00 20.22 168 LEU A O 1
ATOM 1237 N N . ARG A 1 154 ? -27.412 0.699 -10.857 1.00 19.40 169 ARG A N 1
ATOM 1238 C CA . ARG A 1 154 ? -27.645 0.714 -12.292 1.00 20.12 169 ARG A CA 1
ATOM 1239 C C . ARG A 1 154 ? -28.825 -0.179 -12.658 1.00 20.38 169 ARG A C 1
ATOM 1240 O O . ARG A 1 154 ? -29.708 0.266 -13.404 1.00 21.07 169 ARG A O 1
ATOM 1248 N N . ASP A 1 155 ? -28.815 -1.429 -12.171 1.00 19.62 170 ASP A N 1
ATOM 1249 C CA . ASP A 1 155 ? -29.870 -2.377 -12.485 1.00 21.19 170 ASP A CA 1
ATOM 1250 C C . ASP A 1 155 ? -31.217 -1.868 -11.959 1.00 18.74 170 ASP A C 1
ATOM 1251 O O . ASP A 1 155 ? -32.219 -1.963 -12.641 1.00 21.41 170 ASP A O 1
ATOM 1256 N N . MET A 1 156 ? -31.243 -1.373 -10.729 1.00 18.85 171 MET A N 1
ATOM 1257 C CA . MET A 1 156 ? -32.461 -0.863 -10.130 1.00 18.69 171 MET A CA 1
ATOM 1258 C C . MET A 1 156 ? -33.048 0.250 -11.009 1.00 19.76 171 MET A C 1
ATOM 1259 O O . MET A 1 156 ? -34.225 0.198 -11.421 1.00 21.99 171 MET A O 1
ATOM 1264 N N . TYR A 1 157 ? -32.247 1.261 -11.332 1.00 20.91 172 TYR A N 1
ATOM 1265 C CA . TYR A 1 157 ? -32.780 2.358 -12.129 1.00 21.49 172 TYR A CA 1
ATOM 1266 C C . TYR A 1 157 ? -33.140 1.919 -13.541 1.00 22.58 172 TYR A C 1
ATOM 1267 O O . TYR A 1 157 ? -34.084 2.436 -14.115 1.00 24.81 172 TYR A O 1
ATOM 1276 N N . LYS A 1 158 ? -32.415 0.965 -14.126 1.00 21.25 173 LYS A N 1
ATOM 1277 C CA . LYS A 1 158 ? -32.729 0.484 -15.466 1.00 22.90 173 LYS A CA 1
ATOM 1278 C C . LYS A 1 158 ? -34.138 -0.107 -15.522 1.00 23.89 173 LYS A C 1
ATOM 1279 O O . LYS A 1 158 ? -34.934 0.213 -16.427 1.00 26.94 173 LYS A O 1
ATOM 1285 N N . TYR A 1 159 ? -34.458 -0.954 -14.538 1.00 23.60 174 TYR A N 1
ATOM 1286 C CA . TYR A 1 159 ? -35.749 -1.610 -14.540 1.00 24.32 174 TYR A CA 1
ATOM 1287 C C . TYR A 1 159 ? -36.864 -0.775 -13.916 1.00 24.95 174 TYR A C 1
ATOM 1288 O O . TYR A 1 159 ? -38.025 -1.151 -14.102 1.00 31.54 174 TYR A O 1
ATOM 1297 N N . LEU A 1 160 ? -36.535 0.336 -13.253 1.00 24.67 175 LEU A N 1
ATOM 1298 C CA . LEU A 1 160 ? -37.509 1.394 -12.935 1.00 27.34 175 LEU A CA 1
ATOM 1299 C C . LEU A 1 160 ? -37.805 2.281 -14.151 1.00 28.54 175 LEU A C 1
ATOM 1300 O O . LEU A 1 160 ? -38.767 3.061 -14.118 1.00 35.29 175 LEU A O 1
ATOM 1305 N N . GLY A 1 161 ? -36.927 2.263 -15.168 1.00 29.35 176 GLY A N 1
ATOM 1306 C CA . GLY A 1 161 ? -37.105 3.079 -16.354 1.00 30.47 176 GLY A CA 1
ATOM 1307 C C . GLY A 1 161 ? -36.534 4.493 -16.221 1.00 31.56 176 GLY A C 1
ATOM 1308 O O . GLY A 1 161 ? -36.879 5.353 -17.021 1.00 35.92 176 GLY A O 1
ATOM 1309 N N . ASP A 1 162 ? -35.641 4.726 -15.254 1.00 29.17 177 ASP A N 1
ATOM 1310 C CA . ASP A 1 162 ? -35.036 6.031 -15.057 1.00 28.20 177 ASP A CA 1
ATOM 1311 C C . ASP A 1 162 ? -33.723 6.136 -15.839 1.00 28.33 177 ASP A C 1
ATOM 1312 O O . ASP A 1 162 ? -32.676 5.687 -15.380 1.00 27.96 177 ASP A O 1
ATOM 1317 N N . LYS A 1 163 ? -33.784 6.695 -17.042 1.00 29.37 178 LYS A N 1
ATOM 1318 C CA . LYS A 1 163 ? -32.674 6.610 -17.973 1.00 31.24 178 LYS A CA 1
ATOM 1319 C C . LYS A 1 163 ? -31.478 7.443 -17.494 1.00 29.11 178 LYS A C 1
ATOM 1320 O O . LYS A 1 163 ? -30.332 6.996 -17.620 1.00 30.37 178 LYS A O 1
ATOM 1326 N N . GLU A 1 164 ? -31.732 8.631 -16.927 1.00 30.02 179 GLU A N 1
ATOM 1327 C CA . GLU A 1 164 ? -30.673 9.510 -16.452 1.00 29.49 179 GLU A CA 1
ATOM 1328 C C . GLU A 1 164 ? -29.893 8.833 -15.314 1.00 28.27 179 GLU A C 1
ATOM 1329 O O . GLU A 1 164 ? -28.662 8.826 -15.281 1.00 26.58 179 GLU A O 1
ATOM 1335 N N . LYS A 1 165 ? -30.608 8.262 -14.349 1.00 26.23 180 LYS A N 1
ATOM 1336 C CA . LYS A 1 165 ? -29.947 7.619 -13.227 1.00 25.90 180 LYS A CA 1
ATOM 1337 C C . LYS A 1 165 ? -29.268 6.322 -13.675 1.00 23.82 180 LYS A C 1
ATOM 1338 O O . LYS A 1 165 ? -28.224 5.967 -13.142 1.00 24.98 180 LYS A O 1
ATOM 1344 N N . THR A 1 166 ? -29.820 5.613 -14.655 1.00 24.38 181 THR A N 1
ATOM 1345 C CA . THR A 1 166 ? -29.169 4.425 -15.173 1.00 24.45 181 THR A CA 1
ATOM 1346 C C . THR A 1 166 ? -27.821 4.820 -15.782 1.00 25.72 181 THR A C 1
ATOM 1347 O O . THR A 1 166 ? -26.808 4.151 -15.567 1.00 24.91 181 THR A O 1
ATOM 1351 N N . LYS A 1 167 ? -27.793 5.916 -16.527 1.00 24.68 182 LYS A N 1
ATOM 1352 C CA . LYS A 1 167 ? -26.556 6.384 -17.133 1.00 25.65 182 LYS A CA 1
ATOM 1353 C C . LYS A 1 167 ? -25.550 6.758 -16.044 1.00 26.52 182 LYS A C 1
ATOM 1354 O O . LYS A 1 167 ? -24.361 6.448 -16.145 1.00 25.65 182 LYS A O 1
ATOM 1360 N N . GLU A 1 168 ? -26.015 7.491 -15.037 1.00 24.75 183 GLU A N 1
ATOM 1361 C CA . GLU A 1 168 ? -25.161 7.888 -13.931 1.00 24.35 183 GLU A CA 1
ATOM 1362 C C . GLU A 1 168 ? -24.429 6.689 -13.340 1.00 24.79 183 GLU A C 1
ATOM 1363 O O . GLU A 1 168 ? -23.215 6.754 -13.091 1.00 24.81 183 GLU A O 1
ATOM 1369 N N . TYR A 1 169 ? -25.172 5.624 -13.025 1.00 22.67 184 TYR A N 1
ATOM 1370 C CA . TYR A 1 169 ? -24.565 4.501 -12.325 1.00 23.07 184 TYR A CA 1
ATOM 1371 C C . TYR A 1 169 ? -23.769 3.616 -13.295 1.00 24.31 184 TYR A C 1
ATOM 1372 O O . TYR A 1 169 ? -22.809 2.992 -12.890 1.00 24.83 184 TYR A O 1
ATOM 1381 N N . ASN A 1 170 ? -24.171 3.550 -14.548 1.00 23.97 185 ASN A N 1
ATOM 1382 C CA . ASN A 1 170 ? -23.338 2.915 -15.561 1.00 26.48 185 ASN A CA 1
ATOM 1383 C C . ASN A 1 170 ? -21.967 3.569 -15.644 1.00 27.22 185 ASN A C 1
ATOM 1384 O O . ASN A 1 170 ? -20.960 2.885 -15.790 1.00 29.80 185 ASN A O 1
ATOM 1389 N N . ASP A 1 171 ? -21.937 4.904 -15.652 1.00 26.48 186 ASP A N 1
ATOM 1390 C CA . ASP A 1 171 ? -20.659 5.596 -15.720 1.00 28.17 186 ASP A CA 1
ATOM 1391 C C . ASP A 1 171 ? -19.834 5.325 -14.456 1.00 28.74 186 ASP A C 1
ATOM 1392 O O . ASP A 1 171 ? -18.627 5.166 -14.525 1.00 31.44 186 ASP A O 1
ATOM 1397 N N . LYS A 1 172 ? -20.474 5.304 -13.283 1.00 26.68 187 LYS A N 1
ATOM 13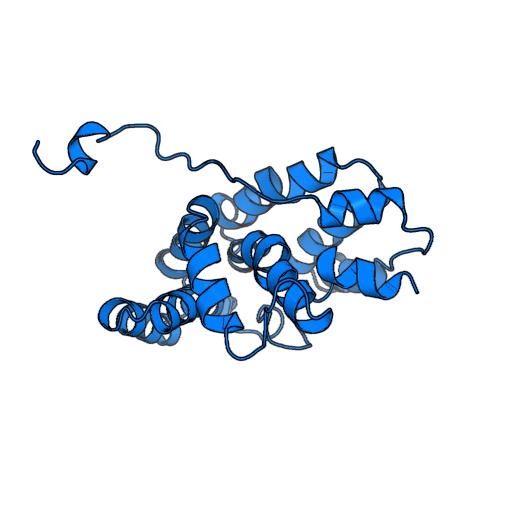98 C CA . LYS A 1 172 ? -19.774 5.052 -12.022 1.00 27.06 187 LYS A CA 1
ATOM 1399 C C . LYS A 1 172 ? -19.179 3.647 -11.961 1.00 26.92 187 LYS A C 1
ATOM 1400 O O . LYS A 1 172 ? -18.106 3.428 -11.387 1.00 28.75 187 LYS A O 1
ATOM 1406 N N . MET A 1 173 ? -19.867 2.694 -12.575 1.00 27.09 188 MET A N 1
ATOM 1407 C CA . MET A 1 173 ? -19.341 1.351 -12.718 1.00 28.70 188 MET A CA 1
ATOM 1408 C C . MET A 1 173 ? -17.984 1.298 -13.403 1.00 32.56 188 MET A C 1
ATOM 1409 O O . MET A 1 173 ? -17.176 0.411 -13.105 1.00 33.52 188 MET A O 1
ATOM 1414 N N . LYS A 1 174 ? -17.745 2.218 -14.341 1.00 35.59 189 LYS A N 1
ATOM 1415 C CA . LYS A 1 174 ? -16.516 2.191 -15.125 1.00 40.22 189 LYS A CA 1
ATOM 1416 C C . LYS A 1 174 ? -15.329 2.751 -14.329 1.00 41.37 189 LYS A C 1
ATOM 1417 O O . LYS A 1 174 ? -14.190 2.632 -14.789 1.00 46.07 189 LYS A O 1
ATOM 1423 N N . ASN A 1 175 ? -15.608 3.379 -13.171 1.00 37.72 190 ASN A N 1
ATOM 1424 C CA . ASN A 1 175 ? -14.599 4.065 -12.370 1.00 41.72 190 ASN A CA 1
ATOM 1425 C C . ASN A 1 175 ? -14.435 3.436 -10.980 1.00 35.80 190 ASN A C 1
ATOM 1426 O O . ASN A 1 175 ? -14.135 4.112 -9.998 1.00 40.33 190 ASN A O 1
ATOM 1431 N N . GLY A 1 176 ? -14.624 2.122 -10.877 1.00 33.29 191 GLY A N 1
ATOM 1432 C CA . GLY A 1 176 ? -14.525 1.452 -9.596 1.00 29.61 191 GLY A CA 1
ATOM 1433 C C . GLY A 1 176 ? -13.080 1.268 -9.154 1.00 28.61 191 GLY A C 1
ATOM 1434 O O . GLY A 1 176 ? -12.150 1.302 -9.977 1.00 35.01 191 GLY A O 1
ATOM 1435 N N . ASP A 1 177 ? -12.940 1.072 -7.832 1.00 25.90 192 ASP A N 1
ATOM 1436 C CA . ASP A 1 177 ? -11.687 0.733 -7.184 1.00 27.47 192 ASP A CA 1
ATOM 1437 C C . ASP A 1 177 ? -11.386 -0.735 -7.444 1.00 26.41 192 ASP A C 1
ATOM 1438 O O . ASP A 1 177 ? -12.233 -1.590 -7.209 1.00 26.26 192 ASP A O 1
ATOM 1443 N N . GLU A 1 178 ? -10.168 -1.025 -7.925 1.00 29.19 193 GLU A N 1
ATOM 1444 C CA . GLU A 1 178 ? -9.747 -2.367 -8.282 1.00 29.94 193 GLU A CA 1
ATOM 1445 C C . GLU A 1 178 ? -9.827 -3.320 -7.090 1.00 29.11 193 GLU A C 1
ATOM 1446 O O . GLU A 1 178 ? -9.996 -4.517 -7.296 1.00 30.00 193 GLU A O 1
ATOM 1452 N N . LYS A 1 179 ? -9.792 -2.804 -5.842 1.00 29.26 194 LYS A N 1
ATOM 1453 C CA . LYS A 1 179 ? -9.810 -3.669 -4.670 1.00 28.73 194 LYS A CA 1
ATOM 1454 C C . LYS A 1 179 ? -11.116 -4.463 -4.613 1.00 28.56 194 LYS A C 1
ATOM 1455 O O . LYS A 1 179 ? -11.164 -5.529 -3.989 1.00 30.31 194 LYS A O 1
ATOM 1461 N N . TRP A 1 180 ? -12.178 -3.941 -5.265 1.00 25.48 195 TRP A N 1
ATOM 1462 C CA . TRP A 1 180 ? -13.473 -4.606 -5.233 1.00 23.94 195 TRP A CA 1
ATOM 1463 C C . TRP A 1 180 ? -13.769 -5.399 -6.510 1.00 22.41 195 TRP A C 1
ATOM 1464 O O . TRP A 1 180 ? -14.858 -5.973 -6.652 1.00 23.60 195 TRP A O 1
ATOM 1475 N N . ASN A 1 181 ? -12.841 -5.388 -7.468 1.00 23.68 196 ASN A N 1
ATOM 1476 C CA . ASN A 1 181 ? -13.060 -5.985 -8.787 1.00 23.23 196 ASN A CA 1
ATOM 1477 C C . ASN A 1 181 ? -12.627 -7.460 -8.817 1.00 24.83 196 ASN A C 1
ATOM 1478 O O . ASN A 1 181 ? -11.593 -7.854 -9.383 1.00 27.21 196 ASN A O 1
ATOM 1483 N N . SER A 1 182 ? -13.419 -8.295 -8.142 1.00 22.76 197 SER A N 1
ATOM 1484 C CA . SER A 1 182 ? -13.252 -9.742 -8.138 1.00 23.42 197 SER A CA 1
ATOM 1485 C C . SER A 1 182 ? -14.605 -10.429 -8.152 1.00 20.88 197 SER A C 1
ATOM 1486 O O . SER A 1 182 ? -15.497 -9.950 -7.448 1.00 20.28 197 SER A O 1
ATOM 1489 N N . VAL A 1 183 ? -14.729 -11.536 -8.898 1.00 20.97 198 VAL A N 1
ATOM 1490 C CA . VAL A 1 183 ? -16.014 -12.244 -8.957 1.00 19.52 198 VAL A CA 1
ATOM 1491 C C . VAL A 1 183 ? -16.385 -12.859 -7.596 1.00 20.08 198 VAL A C 1
ATOM 1492 O O . VAL A 1 183 ? -17.548 -13.215 -7.384 1.00 20.00 198 VAL A O 1
ATOM 1496 N N . LEU A 1 184 ? -15.441 -12.913 -6.653 1.00 19.52 199 LEU A N 1
ATOM 1497 C CA . LEU A 1 184 ? -15.731 -13.271 -5.274 1.00 20.16 199 LEU A CA 1
ATOM 1498 C C . LEU A 1 184 ? -16.837 -12.381 -4.692 1.00 19.01 199 LEU A C 1
ATOM 1499 O O . LEU A 1 184 ? -17.459 -12.762 -3.715 1.00 19.32 199 LEU A O 1
ATOM 1504 N N . TYR A 1 185 ? -16.930 -11.159 -5.212 1.00 18.53 200 TYR A N 1
ATOM 1505 C CA . TYR A 1 185 ? -17.854 -10.128 -4.746 1.00 17.69 200 TYR A CA 1
ATOM 1506 C C . TYR A 1 185 ? -19.034 -9.885 -5.678 1.00 18.29 200 TYR A C 1
ATOM 1507 O O . TYR A 1 185 ? -19.792 -8.944 -5.469 1.00 19.83 200 TYR A O 1
ATOM 1516 N N . ASP A 1 186 ? -19.230 -10.743 -6.684 1.00 17.90 201 ASP A N 1
ATOM 1517 C CA . ASP A 1 186 ? -20.277 -10.619 -7.677 1.00 18.20 201 ASP A CA 1
ATOM 1518 C C . ASP A 1 186 ? -21.411 -11.597 -7.356 1.00 18.40 201 ASP A C 1
ATOM 1519 O O . ASP A 1 186 ? -21.247 -12.807 -7.613 1.00 19.45 201 ASP A O 1
ATOM 1524 N N . TYR A 1 187 ? -22.537 -11.108 -6.811 1.00 18.27 202 TYR A N 1
ATOM 1525 C CA . TYR A 1 187 ? -23.582 -12.020 -6.361 1.00 18.53 202 TYR A CA 1
ATOM 1526 C C . TYR A 1 187 ? -24.165 -12.839 -7.512 1.00 20.39 202 TYR A C 1
ATOM 1527 O O . TYR A 1 187 ? -24.827 -13.859 -7.251 1.00 22.12 202 TYR A O 1
ATOM 1536 N N . LYS A 1 188 ? -24.023 -12.363 -8.751 1.00 19.49 203 LYS A N 1
ATOM 1537 C CA . LYS A 1 188 ? -24.553 -13.040 -9.918 1.00 21.36 203 LYS A CA 1
ATOM 1538 C C . LYS A 1 188 ? -23.641 -14.187 -10.370 1.00 23.57 203 LYS A C 1
ATOM 1539 O O . LYS A 1 188 ? -24.016 -14.975 -11.218 1.00 27.68 203 LYS A O 1
ATOM 1545 N N . HIS A 1 189 ? -22.436 -14.270 -9.797 1.00 20.25 204 HIS A N 1
ATOM 1546 C CA . HIS A 1 189 ? -21.442 -15.237 -10.227 1.00 22.04 204 HIS A CA 1
ATOM 1547 C C . HIS A 1 189 ? -21.355 -16.409 -9.245 1.00 20.73 204 HIS A C 1
ATOM 1548 O O . HIS A 1 189 ? -21.488 -16.262 -8.040 1.00 20.92 204 HIS A O 1
ATOM 1555 N N . MET A 1 190 ? -21.025 -17.584 -9.791 1.00 23.57 205 MET A N 1
ATOM 1556 C CA . MET A 1 190 ? -20.853 -18.778 -8.990 1.00 24.73 205 MET A CA 1
ATOM 1557 C C . MET A 1 190 ? -19.779 -18.646 -7.916 1.00 21.79 205 MET A C 1
ATOM 1558 O O . MET A 1 190 ? -19.902 -19.317 -6.878 1.00 24.95 205 MET A O 1
ATOM 1563 N N . ARG A 1 191 ? -18.771 -17.795 -8.121 1.00 21.94 206 ARG A N 1
ATOM 1564 C CA . ARG A 1 191 ? -17.695 -17.655 -7.159 1.00 21.85 206 ARG A CA 1
ATOM 1565 C C . ARG A 1 191 ? -18.044 -16.760 -5.960 1.00 20.50 206 ARG A C 1
ATOM 1566 O O . ARG A 1 191 ? -17.272 -16.639 -5.033 1.00 21.25 206 ARG A O 1
ATOM 1574 N N . TYR A 1 192 ? -19.227 -16.154 -5.951 1.00 19.10 207 TYR A N 1
ATOM 1575 C CA . TYR A 1 192 ? -19.601 -15.238 -4.864 1.00 18.49 207 TYR A CA 1
ATOM 1576 C C . TYR A 1 192 ? -19.431 -15.919 -3.510 1.00 19.14 207 TYR A C 1
ATOM 1577 O O . TYR A 1 192 ? -20.022 -16.966 -3.293 1.00 19.49 207 TYR A O 1
ATOM 1586 N N . ILE A 1 193 ? -18.650 -15.328 -2.604 1.00 18.95 208 ILE A N 1
ATOM 1587 C CA . ILE A 1 193 ? -18.328 -16.002 -1.362 1.00 18.65 208 ILE A CA 1
ATOM 1588 C C . ILE A 1 193 ? -19.586 -16.272 -0.551 1.00 18.45 208 ILE A C 1
ATOM 1589 O O . ILE A 1 193 ? -19.701 -17.306 0.122 1.00 21.01 208 ILE A O 1
ATOM 1594 N N . HIS A 1 194 ? -20.513 -15.308 -0.598 1.00 18.81 209 HIS A N 1
ATOM 1595 C CA . HIS A 1 194 ? -21.722 -15.385 0.209 1.00 18.57 209 HIS A CA 1
ATOM 1596 C C . HIS A 1 194 ? -22.843 -16.108 -0.530 1.00 18.70 209 HIS A C 1
ATOM 1597 O O . HIS A 1 194 ? -24.006 -16.101 -0.064 1.00 19.85 209 HIS A O 1
ATOM 1604 N N . GLY A 1 195 ? -22.538 -16.761 -1.642 1.00 19.02 210 GLY A N 1
ATOM 1605 C CA . GLY A 1 195 ? -23.597 -17.349 -2.442 1.00 20.00 210 GLY A CA 1
ATOM 1606 C C . GLY A 1 195 ? -24.258 -18.521 -1.724 1.00 20.01 210 GLY A C 1
ATOM 1607 O O . GLY A 1 195 ? -23.612 -19.349 -1.084 1.00 23.00 210 GLY A O 1
ATOM 1608 N N . GLY A 1 196 ? -25.595 -18.539 -1.773 1.00 20.72 211 GLY A N 1
ATOM 1609 C CA . GLY A 1 196 ? -26.371 -19.678 -1.276 1.00 22.45 211 GLY A CA 1
ATOM 1610 C C . GLY A 1 196 ? -26.655 -19.625 0.220 1.00 21.43 211 GLY A C 1
ATOM 1611 O O . GLY A 1 196 ? -27.115 -20.630 0.795 1.00 24.91 211 GLY A O 1
ATOM 1612 N N . TYR A 1 197 ? -26.424 -18.460 0.863 1.00 21.14 212 TYR A N 1
ATOM 1613 C CA . TYR A 1 197 ? -26.638 -18.377 2.322 1.00 21.47 212 TYR A CA 1
ATOM 1614 C C . TYR A 1 197 ? -27.902 -17.607 2.743 1.00 23.17 212 TYR A C 1
ATOM 1615 O O . TYR A 1 197 ? -28.098 -17.395 3.944 1.00 24.31 212 TYR A O 1
ATOM 1624 N N . SER A 1 198 ? -28.728 -17.208 1.787 1.00 20.54 213 SER A N 1
ATOM 1625 C CA . SER A 1 198 ? -30.075 -16.754 2.101 1.00 21.40 213 SER A CA 1
ATOM 1626 C C . SER A 1 198 ? -30.888 -17.953 2.551 1.00 21.41 213 SER A C 1
ATOM 1627 O O . SER A 1 198 ? -30.810 -18.979 1.892 1.00 22.26 213 SER A O 1
ATOM 1630 N N . SER A 1 199 ? -31.725 -17.811 3.577 1.00 20.36 214 SER A N 1
ATOM 1631 C CA . SER A 1 199 ? -32.637 -18.891 3.916 1.00 23.98 214 SER A CA 1
ATOM 1632 C C . SER A 1 199 ? -33.646 -19.172 2.787 1.00 21.65 214 SER A C 1
ATOM 1633 O O . SER A 1 199 ? -34.169 -20.295 2.713 1.00 24.74 214 SER A O 1
ATOM 1636 N N . TRP A 1 200 ? -33.913 -18.221 1.889 1.00 21.95 215 TRP A N 1
ATOM 1637 C CA . TRP A 1 200 ? -34.757 -18.462 0.735 1.00 21.51 215 TRP A CA 1
ATOM 1638 C C . TRP A 1 200 ? -34.173 -19.534 -0.198 1.00 21.99 215 TRP A C 1
ATOM 1639 O O . TRP A 1 200 ? -34.890 -20.242 -0.868 1.00 25.70 215 TRP A O 1
ATOM 1650 N N . TRP A 1 201 ? -32.849 -19.672 -0.203 1.00 22.38 216 TRP A N 1
ATOM 1651 C CA . TRP A 1 201 ? -32.189 -20.761 -0.896 1.00 23.16 216 TRP A CA 1
ATOM 1652 C C . TRP A 1 201 ? -32.043 -21.991 0.013 1.00 22.68 216 TRP A C 1
ATOM 1653 O O . TRP A 1 201 ? -32.310 -23.113 -0.445 1.00 27.06 216 TRP A O 1
ATOM 1664 N N . LEU A 1 202 ? -31.567 -21.800 1.258 1.00 22.73 217 LEU A N 1
ATOM 1665 C CA . LEU A 1 202 ? -31.315 -22.892 2.193 1.00 23.82 217 LEU A CA 1
ATOM 1666 C C . LEU A 1 202 ? -32.560 -23.753 2.420 1.00 24.69 217 LEU A C 1
ATOM 1667 O O . LEU A 1 202 ? -32.444 -24.979 2.554 1.00 27.32 217 LEU A O 1
ATOM 1672 N N . LEU A 1 203 ? -33.761 -23.148 2.332 1.00 25.90 218 LEU A N 1
ATOM 1673 C CA . LEU A 1 203 ? -34.980 -23.909 2.497 1.00 26.72 218 LEU A CA 1
ATOM 1674 C C . LEU A 1 203 ? -35.141 -24.951 1.400 1.00 27.10 218 LEU A C 1
ATOM 1675 O O . LEU A 1 203 ? -35.749 -25.990 1.642 1.00 32.70 218 LEU A O 1
ATOM 1680 N N . GLU A 1 204 ? -34.574 -24.691 0.216 1.00 29.32 219 GLU A N 1
ATOM 1681 C CA . GLU A 1 204 ? -34.653 -25.594 -0.921 1.00 29.45 219 GLU A CA 1
ATOM 1682 C C . GLU A 1 204 ? -33.838 -26.886 -0.706 1.00 32.26 219 GLU A C 1
ATOM 1683 O O . GLU A 1 204 ? -34.093 -27.869 -1.363 1.00 38.03 219 GLU A O 1
ATOM 1689 N N . LYS A 1 205 ? -32.932 -26.910 0.273 1.00 33.01 220 LYS A N 1
ATOM 1690 C CA . LYS A 1 205 ? -31.947 -27.956 0.436 1.00 39.90 220 LYS A CA 1
ATOM 1691 C C . LYS A 1 205 ? -32.306 -28.856 1.605 1.00 44.48 220 LYS A C 1
ATOM 1692 O O . LYS A 1 205 ? -31.573 -29.814 1.875 1.00 54.08 220 LYS A O 1
ATOM 1698 N N . ILE A 1 206 ? -33.430 -28.556 2.262 1.00 45.51 221 ILE A N 1
ATOM 1699 C CA . ILE A 1 206 ? -33.943 -29.357 3.360 1.00 52.96 221 ILE A CA 1
ATOM 1700 C C . ILE A 1 206 ? -34.260 -30.763 2.866 1.00 63.08 221 ILE A C 1
ATOM 1701 O O . ILE A 1 206 ? -34.001 -31.727 3.580 1.00 71.39 221 ILE A O 1
ATOM 1706 N N . LYS A 1 207 ? -34.813 -30.866 1.649 1.00 67.19 222 LYS A N 1
ATOM 1707 C CA . LYS A 1 207 ? -34.939 -32.145 0.960 1.00 74.60 222 LYS A CA 1
ATOM 1708 C C . LYS A 1 207 ? -35.859 -33.079 1.764 1.00 78.22 222 LYS A C 1
ATOM 1709 O O . LYS A 1 207 ? -36.585 -32.561 2.633 1.00 81.02 222 LYS A O 1
#

Solvent-accessible surface area: 11895 Å² total; per-residue (Å²): 78,174,84,81,139,61,184,51,155,79,49,99,108,177,74,182,45,148,28,46,31,58,3,1,107,100,2,22,105,81,22,132,133,102,43,75,16,107,81,0,92,99,25,15,135,111,110,62,21,36,0,0,34,1,0,11,52,0,2,82,4,8,104,45,106,57,50,162,107,0,46,112,0,1,62,119,9,0,34,76,49,0,74,111,118,112,20,0,7,0,0,6,0,0,1,9,3,6,20,22,35,52,31,19,51,53,30,94,66,123,52,101,143,84,61,134,184,49,18,116,39,29,24,3,116,28,2,38,129,20,132,12,0,18,102,8,0,42,50,0,2,55,104,16,101,3,28,37,3,1,26,8,0,46,20,7,31,104,82,74,52,54,174,146,65,26,131,54,6,41,62,68,46,161,117,34,63,129,134,13,92,40,59,32,28,14,38,112,72,175,126,15,5,2,37,33,24,2,0,20,86,18,29,63,119,41,187